Protein AF-A0A931MKB5-F1 (afdb_monomer_lite)

Radius of gyration: 20.93 Å; chains: 1; bounding box: 52×68×65 Å

Secondary structure (DSSP, 8-state):
--------HHHHHHHHHTS--HHHHHHTSBPS-HHHHHHHT--TTSTTHHHHTTTEEEEEETTEEEEEEEESPPPSSSS--TTSTT--EEEEEETTTTEEEETTB-S-EEEE---SSS-EEES-HHHHHHHHHHHHHHHHHHHHHHHHTT-SSPPPP-----SEEEES-GGGS---GGGS-SS-EEESS-HHHHHHHHHHHTTPPPP-PPP-

Foldseek 3Di:
DDPDPPCDVVVVVVVVLVPPAQLNQQVPFAAPDVVQCVLLVHDPPDPCLNQLRQQWGWHQDPVGIWIKGFPPRFDDPPDGPPRSVNGPWIWTADSPVQAIAIVVGRAWEKDDDADLVQQEEEAGPSVQSSVQSVQSSVLVVQQVVCVVVPVVDRDDDDRRGNHIYGHDDLQRYQDDLVRHHPDHHYHPDDVVSNVVSSCVNVVPDDDDDDDD

Sequence (212 aa):
MDEAFDINAWSAAWHFLDKDTPGKVWWNSASNHPAIYRALKIDKGQHGALYACSPFRLHRDETGVRIIAAYPAPHDLDEPDHTWLGIETVIAWNPIDDTAVVLGDDAPQIVGNLSEETNVIFASPRAFFQHWARRRAQFLAERALAKAQRWNRAPAERDQTPGALMIGRPDQIRWQPALMPTDLRCRGVNPQEINRELLKAARVPRARGDAA

pLDDT: mean 83.78, std 15.06, range [37.31, 97.75]

Organism: NCBI:txid2792964

Structure (mmCIF, N/CA/C/O backbone):
data_AF-A0A931MKB5-F1
#
_entry.id   AF-A0A931MKB5-F1
#
loop_
_atom_site.group_PDB
_atom_site.id
_atom_site.type_symbol
_atom_site.label_atom_id
_atom_site.label_alt_id
_atom_site.label_comp_id
_atom_site.label_asym_id
_atom_site.label_entity_id
_atom_site.label_seq_id
_atom_site.pdbx_PDB_ins_code
_atom_site.Cartn_x
_atom_site.Cartn_y
_atom_site.Cartn_z
_atom_site.occupancy
_atom_site.B_iso_or_equiv
_atom_site.auth_seq_id
_atom_site.auth_comp_id
_atom_site.auth_asym_id
_atom_site.auth_atom_id
_atom_site.pdbx_PDB_model_num
ATOM 1 N N . MET A 1 1 ? 5.199 -55.705 10.020 1.00 37.31 1 MET A N 1
ATOM 2 C CA . MET A 1 1 ? 6.034 -54.595 10.515 1.00 37.31 1 MET A CA 1
ATOM 3 C C . MET A 1 1 ? 5.805 -53.500 9.496 1.00 37.31 1 MET A C 1
ATOM 5 O O . MET A 1 1 ? 6.378 -53.561 8.419 1.00 37.31 1 MET A O 1
ATOM 9 N N . ASP A 1 2 ? 4.782 -52.687 9.756 1.00 40.34 2 ASP A N 1
ATOM 10 C CA . ASP A 1 2 ? 4.233 -51.712 8.813 1.00 40.34 2 ASP A CA 1
ATOM 11 C C . ASP A 1 2 ? 5.120 -50.468 8.796 1.00 40.34 2 ASP A C 1
ATOM 13 O O . ASP A 1 2 ? 5.039 -49.629 9.692 1.00 40.34 2 ASP A O 1
ATOM 17 N N . GLU A 1 3 ? 5.966 -50.340 7.778 1.00 43.09 3 GLU A N 1
ATOM 18 C CA . GLU A 1 3 ? 6.480 -49.033 7.377 1.00 43.09 3 GLU A CA 1
ATOM 19 C C . GLU A 1 3 ? 5.380 -48.354 6.565 1.00 43.09 3 GLU A C 1
ATOM 21 O O . GLU A 1 3 ? 5.248 -48.537 5.353 1.00 43.09 3 GLU A O 1
ATOM 26 N N . ALA A 1 4 ? 4.531 -47.606 7.270 1.00 46.84 4 ALA A N 1
ATOM 27 C CA . ALA A 1 4 ? 3.686 -46.609 6.644 1.00 46.84 4 ALA A CA 1
ATOM 28 C C . ALA A 1 4 ? 4.595 -45.717 5.793 1.00 46.84 4 ALA A C 1
ATOM 30 O O . ALA A 1 4 ? 5.497 -45.073 6.327 1.00 46.84 4 ALA A O 1
ATOM 31 N N . PHE A 1 5 ? 4.378 -45.731 4.475 1.00 42.44 5 PHE A N 1
ATOM 32 C CA . PHE A 1 5 ? 4.978 -44.774 3.557 1.00 42.44 5 PHE A CA 1
ATOM 33 C C . PHE A 1 5 ? 4.762 -43.385 4.147 1.00 42.44 5 PHE A C 1
ATOM 35 O O . PHE A 1 5 ? 3.631 -42.900 4.203 1.00 42.44 5 PHE A O 1
ATOM 42 N N . ASP A 1 6 ? 5.850 -42.791 4.625 1.00 51.09 6 ASP A N 1
ATOM 43 C CA . ASP A 1 6 ? 5.934 -41.394 4.999 1.00 51.09 6 ASP A CA 1
ATOM 44 C C . ASP A 1 6 ? 5.483 -40.621 3.759 1.00 51.09 6 ASP A C 1
ATOM 46 O O . ASP A 1 6 ? 6.213 -40.543 2.764 1.00 51.09 6 ASP A O 1
ATOM 50 N N . ILE A 1 7 ? 4.211 -40.196 3.748 1.00 48.66 7 ILE A N 1
ATOM 51 C CA . ILE A 1 7 ? 3.652 -39.318 2.724 1.00 48.66 7 ILE A CA 1
ATOM 52 C C . ILE A 1 7 ? 4.491 -38.062 2.843 1.00 48.66 7 ILE A C 1
ATOM 54 O O . ILE A 1 7 ? 4.283 -37.211 3.703 1.00 48.66 7 ILE A O 1
ATOM 58 N N . ASN A 1 8 ? 5.518 -38.085 2.004 1.00 52.47 8 ASN A N 1
ATOM 59 C CA . ASN A 1 8 ? 6.747 -37.345 2.086 1.00 52.47 8 ASN A CA 1
ATOM 60 C C . ASN A 1 8 ? 6.457 -35.921 2.549 1.00 52.47 8 ASN A C 1
ATOM 62 O O . ASN A 1 8 ? 5.682 -35.219 1.898 1.00 52.47 8 ASN A O 1
ATOM 66 N N . ALA A 1 9 ? 7.079 -35.485 3.642 1.00 55.50 9 ALA A N 1
ATOM 67 C CA . ALA A 1 9 ? 6.985 -34.109 4.122 1.00 55.50 9 ALA A CA 1
ATOM 68 C C . ALA A 1 9 ? 7.195 -33.079 2.991 1.00 55.50 9 ALA A C 1
ATOM 70 O O . ALA A 1 9 ? 6.616 -31.998 3.028 1.00 55.50 9 ALA A O 1
ATOM 71 N N . TRP A 1 10 ? 7.937 -33.441 1.936 1.00 40.97 10 TRP A N 1
ATOM 72 C CA . TRP A 1 10 ? 8.061 -32.663 0.707 1.00 40.97 10 TRP A CA 1
ATOM 73 C C . TRP A 1 10 ? 6.784 -32.624 -0.123 1.00 40.97 10 TRP A C 1
ATOM 75 O O . TRP A 1 10 ? 6.430 -31.561 -0.600 1.00 40.97 10 TRP A O 1
ATOM 85 N N . SER A 1 11 ? 6.069 -33.733 -0.306 1.00 44.31 11 SER A N 1
ATOM 86 C CA . SER A 1 11 ? 4.774 -33.729 -0.992 1.00 44.31 11 SER A CA 1
ATOM 87 C C . SER A 1 11 ? 3.733 -32.940 -0.199 1.00 44.31 11 SER A C 1
ATOM 89 O O . SER A 1 11 ? 2.964 -32.211 -0.806 1.00 44.31 11 SER A O 1
ATOM 91 N N . ALA A 1 12 ? 3.733 -33.014 1.136 1.00 53.88 12 ALA A N 1
ATOM 92 C CA . ALA A 1 12 ? 2.888 -32.165 1.979 1.00 53.88 12 ALA A CA 1
ATOM 93 C C . ALA A 1 12 ? 3.300 -30.682 1.910 1.00 53.88 12 ALA A C 1
ATOM 95 O O . ALA A 1 12 ? 2.431 -29.816 1.846 1.00 53.88 12 ALA A O 1
ATOM 96 N N . ALA A 1 13 ? 4.603 -30.382 1.850 1.00 54.06 13 ALA A N 1
ATOM 97 C CA . ALA A 1 13 ? 5.119 -29.033 1.622 1.00 54.06 13 ALA A CA 1
ATOM 98 C C . ALA A 1 13 ? 4.738 -28.508 0.230 1.00 54.06 13 ALA A C 1
ATOM 100 O O . ALA A 1 13 ? 4.224 -27.404 0.126 1.00 54.06 13 ALA A O 1
ATOM 101 N N . TRP A 1 14 ? 4.885 -29.304 -0.830 1.00 48.47 14 TRP A N 1
ATOM 102 C CA . TRP A 1 14 ? 4.465 -28.952 -2.189 1.00 48.47 14 TRP A CA 1
ATOM 103 C C . TRP A 1 14 ? 2.949 -28.804 -2.302 1.00 48.47 14 TRP A C 1
ATOM 105 O O . TRP A 1 14 ? 2.490 -27.877 -2.949 1.00 48.47 14 TRP A O 1
ATOM 115 N N . HIS A 1 15 ? 2.165 -29.640 -1.622 1.00 49.50 15 HIS A N 1
ATOM 116 C CA . HIS A 1 15 ? 0.704 -29.539 -1.583 1.00 49.50 15 HIS A CA 1
ATOM 117 C C . HIS A 1 15 ? 0.218 -28.361 -0.712 1.00 49.50 15 HIS A C 1
ATOM 119 O O . HIS A 1 15 ? -0.866 -27.822 -0.937 1.00 49.50 15 HIS A O 1
ATOM 125 N N . PHE A 1 16 ? 1.018 -27.928 0.269 1.00 50.56 16 PHE A N 1
ATOM 126 C CA . PHE A 1 16 ? 0.827 -26.684 1.019 1.00 50.56 16 PHE A CA 1
ATOM 127 C C . PHE A 1 16 ? 1.182 -25.454 0.169 1.00 50.56 16 PHE A C 1
ATOM 129 O O . PHE A 1 16 ? 0.434 -24.483 0.184 1.00 50.56 16 PHE A O 1
ATOM 136 N N . LEU A 1 17 ? 2.264 -25.525 -0.615 1.00 49.00 17 LEU A N 1
ATOM 137 C CA . LEU A 1 17 ? 2.640 -24.536 -1.636 1.00 49.00 17 LEU A CA 1
ATOM 138 C C . LEU A 1 17 ? 1.644 -24.508 -2.815 1.00 49.00 17 LEU A C 1
ATOM 140 O O . LEU A 1 17 ? 1.556 -23.502 -3.516 1.00 49.00 17 LEU A O 1
ATOM 144 N N . ASP A 1 18 ? 0.897 -25.596 -3.032 1.00 47.19 18 ASP A N 1
ATOM 145 C CA . ASP A 1 18 ? -0.153 -25.701 -4.049 1.00 47.19 18 ASP A CA 1
ATOM 146 C C . ASP A 1 18 ? -1.486 -25.080 -3.608 1.00 47.19 18 ASP A C 1
ATOM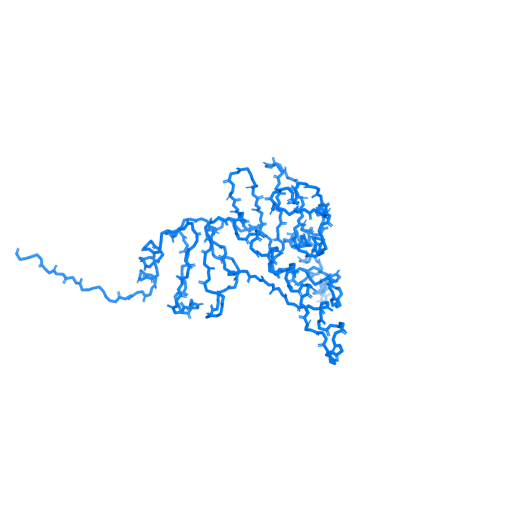 148 O O . ASP A 1 18 ? -2.306 -24.738 -4.463 1.00 47.19 18 ASP A O 1
ATOM 152 N N . LYS A 1 19 ? -1.693 -24.835 -2.301 1.00 54.56 19 LYS A N 1
ATOM 153 C CA . LYS A 1 19 ? -2.794 -23.963 -1.867 1.00 54.56 19 LYS A CA 1
ATOM 154 C C . LYS A 1 19 ? -2.636 -22.613 -2.559 1.00 54.56 19 LYS A C 1
ATOM 156 O O . LYS A 1 19 ? -1.518 -22.121 -2.699 1.00 54.56 19 LYS A O 1
ATOM 161 N N . ASP A 1 20 ? -3.743 -22.018 -2.990 1.00 65.62 20 ASP A N 1
ATOM 162 C CA . ASP A 1 20 ? -3.740 -20.684 -3.587 1.00 65.62 20 ASP A CA 1
ATOM 163 C C . ASP A 1 20 ? -3.245 -19.659 -2.564 1.00 65.62 20 ASP A C 1
ATOM 165 O O . ASP A 1 20 ? -4.004 -19.105 -1.771 1.00 65.62 20 ASP A O 1
ATOM 169 N N . THR A 1 21 ? -1.930 -19.446 -2.540 1.00 77.25 21 THR A N 1
ATOM 170 C CA . THR A 1 21 ? -1.317 -18.414 -1.719 1.00 77.25 21 THR A CA 1
ATOM 171 C C . THR A 1 21 ? -1.590 -17.056 -2.355 1.00 77.25 21 THR A C 1
ATOM 173 O O . THR A 1 21 ? -1.675 -16.949 -3.586 1.00 77.25 21 THR A O 1
ATOM 176 N N . PRO A 1 22 ? -1.672 -15.983 -1.552 1.00 82.81 22 PRO A N 1
ATOM 177 C CA . PRO A 1 22 ? -1.764 -14.630 -2.085 1.00 82.81 22 PRO A CA 1
ATOM 178 C C . PRO A 1 22 ? -0.676 -14.358 -3.143 1.00 82.81 22 PRO A C 1
ATOM 180 O O . PRO A 1 22 ? -0.975 -13.851 -4.225 1.00 82.81 22 PRO A O 1
ATOM 183 N N . GLY A 1 23 ? 0.563 -14.804 -2.895 1.00 84.94 23 GLY A N 1
ATOM 184 C CA . GLY A 1 23 ? 1.671 -14.719 -3.852 1.00 84.94 23 GLY A CA 1
ATOM 185 C C . GLY A 1 23 ? 1.391 -15.419 -5.189 1.00 84.94 23 GLY A C 1
ATOM 186 O O . GLY A 1 23 ? 1.600 -14.817 -6.244 1.00 84.94 23 GLY A O 1
ATOM 187 N N . LYS A 1 24 ? 0.856 -16.649 -5.179 1.00 84.06 24 LYS A N 1
ATOM 188 C CA . LYS A 1 24 ? 0.467 -17.386 -6.399 1.00 84.06 24 LYS A CA 1
ATOM 189 C C . LYS A 1 24 ? -0.619 -16.642 -7.186 1.00 84.06 24 LYS A C 1
ATOM 191 O O . LYS A 1 24 ? -0.494 -16.480 -8.401 1.00 84.06 24 LYS A O 1
ATOM 196 N N . VAL A 1 25 ? -1.642 -16.118 -6.503 1.00 87.62 25 VAL A N 1
ATOM 197 C CA . VAL A 1 25 ? -2.704 -15.295 -7.124 1.00 87.62 25 VAL A CA 1
ATOM 198 C C . VAL A 1 25 ? -2.118 -14.052 -7.794 1.00 87.62 25 VAL A C 1
ATOM 200 O O . VAL A 1 25 ? -2.505 -13.691 -8.911 1.00 87.62 25 VAL A O 1
ATOM 203 N N . TRP A 1 26 ? -1.152 -13.408 -7.142 1.00 91.44 26 TRP A N 1
ATOM 204 C CA . TRP A 1 26 ? -0.466 -12.250 -7.693 1.00 91.44 26 TRP A CA 1
ATOM 205 C C . TRP A 1 26 ? 0.339 -12.577 -8.951 1.00 91.44 26 TRP A C 1
ATOM 207 O O . TRP A 1 26 ? 0.177 -11.893 -9.963 1.00 91.44 26 TRP A O 1
ATOM 217 N N . TRP A 1 27 ? 1.134 -13.649 -8.936 1.00 86.88 27 TRP A N 1
ATOM 218 C CA . TRP A 1 27 ? 1.926 -14.061 -10.102 1.00 86.88 27 TRP A CA 1
ATOM 219 C C . TRP A 1 27 ? 1.068 -14.426 -11.313 1.00 86.88 27 TRP A C 1
ATOM 221 O O . TRP A 1 27 ? 1.454 -14.131 -12.443 1.00 86.88 27 TRP A O 1
ATOM 231 N N . ASN A 1 28 ? -0.115 -14.996 -11.079 1.00 87.56 28 ASN A N 1
ATOM 232 C CA . ASN A 1 28 ? -1.053 -15.379 -12.136 1.00 87.56 28 ASN A CA 1
ATOM 233 C C . ASN A 1 28 ? -1.913 -14.214 -12.658 1.00 87.56 28 ASN A C 1
ATOM 235 O O . ASN A 1 28 ? -2.666 -14.379 -13.618 1.00 87.56 28 ASN A O 1
ATOM 239 N N . SER A 1 29 ? -1.824 -13.032 -12.046 1.00 91.50 29 SER A N 1
ATOM 240 C CA . SER A 1 29 ? -2.606 -11.856 -12.436 1.00 91.50 29 SER A CA 1
ATOM 241 C C . SER A 1 29 ? -1.871 -10.985 -13.463 1.00 91.50 29 SER A C 1
ATOM 243 O O . SER A 1 29 ? -0.646 -10.998 -13.576 1.00 91.50 29 SER A O 1
ATOM 245 N N . ALA A 1 30 ? -2.611 -10.179 -14.230 1.00 92.88 30 ALA A N 1
ATOM 246 C CA . ALA A 1 30 ? -2.035 -9.453 -15.362 1.00 92.88 30 ALA A CA 1
ATOM 247 C C . ALA A 1 30 ? -1.107 -8.307 -14.914 1.00 92.88 30 ALA A C 1
ATOM 249 O O . ALA A 1 30 ? -1.531 -7.360 -14.245 1.00 92.88 30 ALA A O 1
ATOM 250 N N . SER A 1 31 ? 0.158 -8.356 -15.333 1.00 91.19 31 SER A N 1
ATOM 251 C CA . SER A 1 31 ? 1.152 -7.299 -15.112 1.00 91.19 31 SER A CA 1
ATOM 252 C C . SER A 1 31 ? 1.071 -6.188 -16.162 1.00 91.19 31 SER A C 1
ATOM 254 O O . SER A 1 31 ? 0.503 -6.360 -17.240 1.00 91.19 31 SER A O 1
ATOM 256 N N . ASN A 1 32 ? 1.618 -5.007 -15.844 1.00 89.88 32 ASN A N 1
ATOM 257 C CA . ASN A 1 32 ? 1.801 -3.884 -16.781 1.00 89.88 32 ASN A CA 1
ATOM 258 C C . ASN A 1 32 ? 0.537 -3.415 -17.542 1.00 89.88 32 ASN A C 1
ATOM 260 O O . ASN A 1 32 ? 0.631 -2.756 -18.591 1.00 89.88 32 ASN A O 1
ATOM 264 N N . HIS A 1 33 ? -0.648 -3.703 -16.998 1.00 94.75 33 HIS A N 1
ATOM 265 C CA . HIS A 1 33 ? -1.928 -3.352 -17.600 1.00 94.75 33 HIS A CA 1
ATOM 266 C C . HIS A 1 33 ? -2.210 -1.836 -17.489 1.00 94.75 33 HIS A C 1
ATOM 268 O O . HIS A 1 33 ? -2.056 -1.273 -16.402 1.00 94.75 33 HIS A O 1
ATOM 274 N N . PRO A 1 34 ? -2.695 -1.145 -18.547 1.00 94.81 34 PRO A N 1
ATOM 275 C CA . PRO A 1 34 ? -2.922 0.311 -18.540 1.00 94.81 34 PRO A CA 1
ATOM 276 C C . PRO A 1 34 ? -3.814 0.831 -17.402 1.00 94.81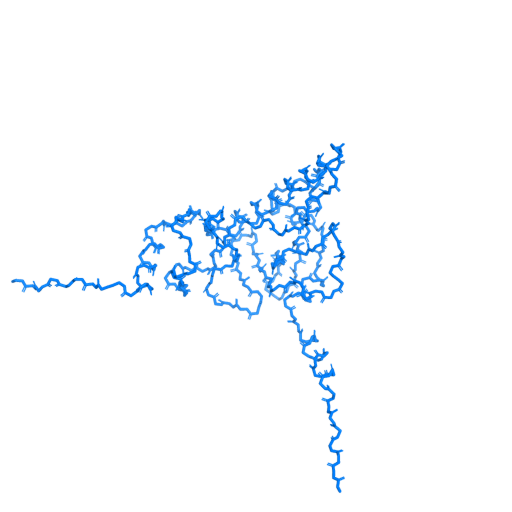 34 PRO A C 1
ATOM 278 O O . PRO A 1 34 ? -3.632 1.950 -16.924 1.00 94.81 34 PRO A O 1
ATOM 281 N N . ALA A 1 35 ? -4.771 0.015 -16.949 1.00 95.12 35 ALA A N 1
ATOM 282 C CA . ALA A 1 35 ? -5.653 0.361 -15.833 1.00 95.12 35 ALA A CA 1
ATOM 283 C C . ALA A 1 35 ? -4.895 0.591 -14.512 1.00 95.12 35 ALA A C 1
ATOM 285 O O . ALA A 1 35 ? -5.300 1.456 -13.741 1.00 95.12 35 ALA A O 1
ATOM 286 N N . ILE A 1 36 ? -3.783 -0.120 -14.285 1.00 96.75 36 ILE A N 1
ATOM 287 C CA . ILE A 1 36 ? -2.945 0.032 -13.086 1.00 96.75 36 ILE A CA 1
ATOM 288 C C . ILE A 1 36 ? -2.357 1.446 -13.051 1.00 96.75 36 ILE A C 1
ATOM 290 O O . ILE A 1 36 ? -2.590 2.202 -12.110 1.00 96.75 36 ILE A O 1
ATOM 294 N N . TYR A 1 37 ? -1.681 1.840 -14.132 1.00 96.19 37 TYR A N 1
ATOM 295 C CA . TYR A 1 37 ? -1.089 3.171 -14.293 1.00 96.19 37 TYR A CA 1
ATOM 296 C C . TYR A 1 37 ? -2.132 4.282 -14.147 1.00 96.19 37 TYR A C 1
ATOM 298 O O . TYR A 1 37 ? -1.917 5.254 -13.424 1.00 96.19 37 TYR A O 1
ATOM 306 N N . ARG A 1 38 ? -3.308 4.107 -14.768 1.00 95.62 38 ARG A N 1
ATOM 307 C CA . ARG A 1 38 ? -4.417 5.065 -14.664 1.00 95.62 38 ARG A CA 1
ATOM 308 C C . ARG A 1 38 ? -4.912 5.214 -13.224 1.00 95.62 38 ARG A C 1
ATOM 310 O O . ARG A 1 38 ? -5.090 6.339 -12.763 1.00 95.62 38 ARG A O 1
ATOM 317 N N . ALA A 1 39 ? -5.116 4.110 -12.509 1.00 95.81 39 ALA A N 1
ATOM 318 C CA . ALA A 1 39 ? -5.592 4.134 -11.127 1.00 95.81 39 ALA A CA 1
ATOM 319 C C . ALA A 1 39 ? -4.576 4.786 -10.172 1.00 95.81 39 ALA A C 1
ATOM 321 O O . ALA A 1 39 ? -4.953 5.581 -9.302 1.00 95.81 39 ALA A O 1
ATOM 322 N N . LEU A 1 40 ? -3.288 4.505 -10.383 1.00 95.81 40 LEU A N 1
ATOM 323 C CA . LEU A 1 40 ? -2.177 5.092 -9.634 1.00 95.81 40 LEU A CA 1
ATOM 324 C C . LEU A 1 40 ? -1.820 6.517 -10.088 1.00 95.81 40 LEU A C 1
ATOM 326 O O . LEU A 1 40 ? -1.010 7.170 -9.438 1.00 95.81 40 LEU A O 1
ATOM 330 N N . LYS A 1 41 ? -2.440 7.036 -11.157 1.00 95.50 41 LYS A N 1
ATOM 331 C CA . LYS A 1 41 ? -2.091 8.332 -11.767 1.00 95.50 41 LYS A CA 1
ATOM 332 C C . LYS A 1 41 ? -0.592 8.435 -12.093 1.00 95.50 41 LYS A C 1
ATOM 334 O O . LYS A 1 41 ? 0.033 9.464 -11.847 1.00 95.50 41 LYS A O 1
ATOM 339 N N . ILE A 1 42 ? -0.030 7.351 -12.621 1.00 93.88 42 ILE A N 1
ATOM 340 C CA . ILE A 1 42 ? 1.357 7.269 -13.086 1.00 93.88 42 ILE A CA 1
ATOM 341 C C . ILE A 1 42 ? 1.334 7.259 -14.606 1.00 93.88 42 ILE A C 1
ATOM 343 O O . ILE A 1 42 ? 0.574 6.508 -15.214 1.00 93.88 42 ILE A O 1
ATOM 347 N N . ASP A 1 43 ? 2.168 8.085 -15.224 1.00 92.31 43 ASP A N 1
ATOM 348 C CA . ASP A 1 43 ? 2.370 8.029 -16.665 1.00 92.31 43 ASP A CA 1
ATOM 349 C C . ASP A 1 43 ? 3.305 6.859 -17.002 1.00 92.31 43 ASP A C 1
ATOM 351 O O . ASP A 1 43 ? 4.444 6.796 -16.540 1.00 92.31 43 ASP A O 1
ATOM 355 N N . LYS A 1 44 ? 2.815 5.923 -17.821 1.00 89.56 44 LYS A N 1
ATOM 356 C CA . LYS A 1 44 ? 3.568 4.740 -18.255 1.00 89.56 44 LYS A CA 1
ATOM 357 C C . LYS A 1 44 ? 4.818 5.108 -19.067 1.00 89.56 44 LYS A C 1
ATOM 359 O O . LYS A 1 44 ? 5.753 4.313 -19.103 1.00 89.56 44 LYS A O 1
ATOM 364 N N . GLY A 1 45 ? 4.840 6.280 -19.707 1.00 88.62 45 GLY A N 1
ATOM 365 C CA . GLY A 1 45 ? 5.987 6.776 -20.469 1.00 88.62 45 GLY A CA 1
ATOM 366 C C . GLY A 1 45 ? 7.133 7.310 -19.603 1.00 88.62 45 GLY A C 1
ATOM 367 O O . GLY A 1 45 ? 8.240 7.487 -20.109 1.00 88.62 45 GLY A O 1
ATOM 368 N N . GLN A 1 46 ? 6.905 7.555 -18.308 1.00 88.50 46 GLN A N 1
ATOM 369 C CA . GLN A 1 46 ? 7.943 8.070 -17.417 1.00 88.50 46 GLN A CA 1
ATOM 370 C C . GLN A 1 46 ? 8.996 7.007 -17.096 1.00 88.50 46 GLN A C 1
ATOM 372 O O . GLN A 1 46 ? 8.693 5.831 -16.870 1.00 88.50 46 GLN A O 1
ATOM 377 N N . HIS A 1 47 ? 10.257 7.441 -17.023 1.00 83.88 47 HIS A N 1
ATOM 378 C CA . HIS A 1 47 ? 11.350 6.574 -16.603 1.00 83.88 47 HIS A CA 1
ATOM 379 C C . HIS A 1 47 ? 11.075 6.019 -15.198 1.00 83.88 47 HIS A C 1
ATOM 381 O O . HIS A 1 47 ? 10.737 6.760 -14.278 1.00 83.88 47 HIS A O 1
ATOM 387 N N . GLY A 1 48 ? 11.196 4.701 -15.047 1.00 85.94 48 GLY A N 1
ATOM 388 C CA . GLY A 1 48 ? 10.929 4.008 -13.789 1.00 85.94 48 GLY A CA 1
ATOM 389 C C . GLY A 1 48 ? 9.466 3.671 -13.507 1.00 85.94 48 GLY A C 1
ATOM 390 O O . GLY A 1 48 ? 9.203 3.004 -12.510 1.00 85.94 48 GLY A O 1
ATOM 391 N N . ALA A 1 49 ? 8.518 4.026 -14.384 1.00 91.19 49 ALA A N 1
ATOM 392 C CA . ALA A 1 49 ? 7.106 3.677 -14.200 1.00 91.19 49 ALA A CA 1
ATOM 393 C C . ALA A 1 49 ? 6.867 2.157 -14.122 1.00 91.19 49 ALA A C 1
ATOM 395 O O . ALA A 1 49 ? 6.032 1.710 -13.338 1.00 91.19 49 ALA A O 1
ATOM 396 N N . LEU A 1 50 ? 7.610 1.358 -14.901 1.00 90.88 50 LEU A N 1
ATOM 397 C CA . LEU A 1 50 ? 7.549 -0.111 -14.847 1.00 90.88 50 LEU A CA 1
ATOM 398 C C . LEU A 1 50 ? 7.960 -0.647 -13.471 1.00 90.88 50 LEU A C 1
ATOM 400 O O . LEU A 1 50 ? 7.221 -1.428 -12.888 1.00 90.88 50 LEU A O 1
ATOM 404 N N . TYR A 1 51 ? 9.083 -0.173 -12.931 1.00 91.69 51 TYR A N 1
ATOM 405 C CA . TYR A 1 51 ? 9.577 -0.561 -11.606 1.00 91.69 51 TYR A CA 1
ATOM 406 C C . TYR A 1 51 ? 8.671 -0.062 -10.470 1.00 91.69 51 TYR A C 1
ATOM 408 O O . TYR A 1 51 ? 8.384 -0.768 -9.508 1.00 91.69 51 TYR A O 1
ATOM 416 N N . ALA A 1 52 ? 8.165 1.164 -10.590 1.00 93.12 52 ALA A N 1
ATOM 417 C CA . ALA A 1 52 ? 7.231 1.736 -9.630 1.00 93.12 52 ALA A CA 1
ATOM 418 C C . ALA A 1 52 ? 5.919 0.944 -9.550 1.00 93.12 52 ALA A C 1
ATOM 420 O O . ALA A 1 52 ? 5.345 0.800 -8.472 1.00 93.12 52 ALA A O 1
ATOM 421 N N . CYS A 1 53 ? 5.454 0.437 -10.696 1.00 94.56 53 CYS A N 1
ATOM 422 C CA . CYS A 1 53 ? 4.216 -0.326 -10.809 1.00 94.56 53 CYS A CA 1
ATOM 423 C C . CYS A 1 53 ? 4.422 -1.847 -10.722 1.00 94.56 53 CYS A C 1
ATOM 425 O O . CYS A 1 53 ? 3.443 -2.589 -10.817 1.00 94.56 53 CYS A O 1
ATOM 427 N N . SER A 1 54 ? 5.655 -2.325 -10.545 1.00 92.25 54 SER A N 1
ATOM 428 C CA . SER A 1 54 ? 5.956 -3.755 -10.525 1.00 92.25 54 SER A CA 1
ATOM 429 C C . SER A 1 54 ? 5.235 -4.540 -9.429 1.00 92.25 54 SER A C 1
ATOM 431 O O . SER A 1 54 ? 4.865 -5.668 -9.746 1.00 92.25 54 SER A O 1
ATOM 433 N N . PRO A 1 55 ? 4.902 -3.992 -8.236 1.00 93.88 55 PRO A N 1
ATOM 434 C CA . PRO A 1 55 ? 4.153 -4.734 -7.219 1.00 93.88 55 PRO A CA 1
ATOM 435 C C . PRO A 1 55 ? 2.673 -4.904 -7.559 1.00 93.88 55 PRO A C 1
ATOM 437 O O . PRO A 1 55 ? 1.967 -5.613 -6.852 1.00 93.88 55 PRO A O 1
ATOM 440 N N . PHE A 1 56 ? 2.166 -4.246 -8.605 1.00 96.44 56 PHE A N 1
ATOM 441 C CA . PHE A 1 56 ? 0.738 -4.182 -8.895 1.00 96.44 56 PHE A CA 1
ATOM 442 C C . PHE A 1 56 ? 0.355 -5.092 -10.057 1.00 96.44 56 PHE A C 1
ATOM 444 O O . PHE A 1 56 ? 1.058 -5.184 -11.071 1.00 96.44 56 PHE A O 1
ATOM 451 N N . ARG A 1 57 ? -0.804 -5.738 -9.940 1.00 96.44 57 ARG A N 1
ATOM 452 C CA . ARG A 1 57 ? -1.398 -6.575 -10.987 1.00 96.44 57 ARG A CA 1
ATOM 453 C C . ARG A 1 57 ? -2.882 -6.274 -11.124 1.00 96.44 57 ARG A C 1
ATOM 455 O O . ARG A 1 57 ? -3.536 -5.874 -10.163 1.00 96.44 57 ARG A O 1
ATOM 462 N N . LEU A 1 58 ? -3.416 -6.456 -12.327 1.00 96.94 58 LEU A N 1
ATOM 463 C CA . LEU A 1 58 ? -4.852 -6.436 -12.558 1.00 96.94 58 LEU A CA 1
ATOM 464 C C . LEU A 1 58 ? -5.391 -7.841 -12.302 1.00 96.94 58 LEU A C 1
ATOM 466 O O . LEU A 1 58 ? -5.029 -8.781 -13.012 1.00 96.94 58 LEU A O 1
ATOM 470 N N . HIS A 1 59 ? -6.263 -7.955 -11.313 1.00 95.00 59 HIS A N 1
ATOM 471 C CA . HIS A 1 59 ? -6.925 -9.193 -10.947 1.00 95.00 59 HIS A CA 1
ATOM 472 C C . HIS A 1 59 ? -8.396 -9.141 -11.357 1.00 95.00 59 HIS A C 1
ATOM 474 O O . HIS A 1 59 ? -9.032 -8.084 -11.299 1.00 95.00 59 HIS A O 1
ATOM 480 N N . ARG A 1 60 ? -8.923 -10.278 -11.805 1.00 91.69 60 ARG A N 1
ATOM 481 C CA . ARG A 1 60 ? -10.333 -10.442 -12.153 1.00 91.69 60 ARG A CA 1
ATOM 482 C C . ARG A 1 60 ? -10.858 -11.651 -11.401 1.00 91.69 60 ARG A C 1
ATOM 484 O O . ARG A 1 60 ? -10.301 -12.732 -11.559 1.00 91.69 60 ARG A O 1
ATOM 491 N N . ASP A 1 61 ? -11.920 -11.447 -10.641 1.00 82.88 61 ASP A N 1
ATOM 492 C CA . ASP A 1 61 ? -12.631 -12.489 -9.910 1.00 82.88 61 ASP A CA 1
ATOM 493 C C . ASP A 1 61 ? -14.149 -12.339 -10.110 1.00 82.88 61 ASP A C 1
ATOM 495 O O . ASP A 1 61 ? -14.617 -11.497 -10.884 1.00 82.88 61 ASP A O 1
ATOM 499 N N . GLU A 1 62 ? -14.927 -13.172 -9.420 1.00 81.69 62 GLU A N 1
ATOM 500 C CA . GLU A 1 62 ? -16.394 -13.152 -9.452 1.00 81.69 62 GLU A CA 1
ATOM 501 C C . GLU A 1 62 ? -16.989 -11.826 -8.944 1.00 81.69 62 GLU A C 1
ATOM 503 O O . GLU A 1 62 ? -18.089 -11.442 -9.340 1.00 81.69 62 GLU A O 1
ATOM 508 N N . THR A 1 63 ? -16.257 -11.099 -8.094 1.00 78.88 63 THR A N 1
ATOM 509 C CA . THR A 1 63 ? -16.664 -9.804 -7.528 1.00 78.88 63 THR A CA 1
ATOM 510 C C . THR A 1 63 ? -16.317 -8.623 -8.435 1.00 78.88 63 THR A C 1
ATOM 512 O O . THR A 1 63 ? -16.820 -7.517 -8.228 1.00 78.88 63 THR A O 1
ATOM 515 N N . GLY A 1 64 ? -15.489 -8.842 -9.461 1.00 86.25 64 GLY A N 1
ATOM 516 C CA . GLY A 1 64 ? -15.183 -7.873 -10.502 1.00 86.25 64 GLY A CA 1
ATOM 517 C C . GLY A 1 64 ? -13.688 -7.696 -10.753 1.00 86.25 64 GLY A C 1
ATOM 518 O O . GLY A 1 64 ? -12.890 -8.628 -10.689 1.00 86.25 64 GLY A O 1
ATOM 519 N N . VAL A 1 65 ? -13.303 -6.472 -11.126 1.00 92.06 65 VAL A N 1
ATOM 520 C CA . VAL A 1 65 ? -11.917 -6.132 -11.473 1.00 92.06 65 VAL A CA 1
ATOM 521 C C . VAL A 1 65 ? -11.283 -5.345 -10.335 1.00 92.06 65 VAL A C 1
ATOM 523 O O . VAL A 1 65 ? -11.746 -4.255 -10.002 1.00 92.06 65 VAL A O 1
ATOM 526 N N . ARG A 1 66 ? -10.180 -5.862 -9.791 1.00 95.38 66 ARG A N 1
ATOM 527 C CA . ARG A 1 66 ? -9.400 -5.222 -8.725 1.00 95.38 66 ARG A CA 1
ATOM 528 C C . ARG A 1 66 ? -7.956 -5.007 -9.156 1.00 95.38 66 ARG A C 1
ATOM 530 O O . ARG A 1 66 ? -7.449 -5.654 -10.074 1.00 95.38 66 ARG A O 1
ATOM 537 N N . ILE A 1 67 ? -7.280 -4.086 -8.483 1.00 97.75 67 ILE A N 1
ATOM 538 C CA . ILE A 1 67 ? -5.821 -3.993 -8.532 1.00 97.75 67 ILE A CA 1
ATOM 539 C C . ILE A 1 67 ? -5.303 -4.669 -7.276 1.00 97.75 67 ILE A C 1
ATOM 541 O O . ILE A 1 67 ? -5.675 -4.280 -6.176 1.00 97.75 67 ILE A O 1
ATOM 545 N N . ILE A 1 68 ? -4.450 -5.669 -7.437 1.00 96.75 68 ILE A N 1
ATOM 546 C CA . ILE A 1 68 ? -3.811 -6.347 -6.314 1.00 96.75 68 ILE A CA 1
ATOM 547 C C . ILE A 1 68 ? -2.359 -5.885 -6.198 1.00 96.75 68 ILE A C 1
ATOM 549 O O . ILE A 1 68 ? -1.695 -5.672 -7.216 1.00 96.75 68 ILE A O 1
ATOM 553 N N . ALA A 1 69 ? -1.880 -5.704 -4.973 1.00 96.25 69 ALA A N 1
ATOM 554 C CA . ALA A 1 69 ? -0.529 -5.255 -4.664 1.00 96.25 69 ALA A CA 1
ATOM 555 C C . ALA A 1 69 ? 0.174 -6.283 -3.771 1.00 96.25 69 ALA A C 1
ATOM 557 O O . ALA A 1 69 ? -0.327 -6.580 -2.688 1.00 96.25 69 ALA A O 1
ATOM 558 N N . ALA A 1 70 ? 1.308 -6.820 -4.220 1.00 93.44 70 ALA A N 1
ATOM 559 C CA . ALA A 1 70 ? 2.138 -7.722 -3.422 1.00 93.44 70 ALA A CA 1
ATOM 560 C C . ALA A 1 70 ? 2.940 -6.941 -2.383 1.00 93.44 70 ALA A C 1
ATOM 562 O O . ALA A 1 70 ? 3.584 -5.954 -2.739 1.00 93.44 70 ALA A O 1
ATOM 563 N N . TYR A 1 71 ? 2.889 -7.392 -1.129 1.00 90.69 71 TYR A N 1
ATOM 564 C CA . TYR A 1 71 ? 3.631 -6.834 -0.007 1.00 90.69 71 TYR A CA 1
ATOM 565 C C . TYR A 1 71 ? 4.415 -7.934 0.741 1.00 90.69 71 TYR A C 1
ATOM 567 O O . TYR A 1 71 ? 3.803 -8.925 1.139 1.00 90.69 71 TYR A O 1
ATOM 575 N N . PRO A 1 72 ? 5.728 -7.767 0.977 1.00 88.44 72 PRO A N 1
ATOM 576 C CA . PRO A 1 72 ? 6.601 -6.774 0.358 1.00 88.44 72 PRO A CA 1
ATOM 577 C C . PRO A 1 72 ? 6.569 -6.831 -1.173 1.00 88.44 72 PRO A C 1
ATOM 579 O O . PRO A 1 72 ? 6.129 -7.810 -1.781 1.00 88.44 72 PRO A O 1
ATOM 582 N N . ALA A 1 73 ? 7.000 -5.743 -1.801 1.00 89.50 73 ALA A N 1
ATOM 583 C CA . ALA A 1 73 ? 7.166 -5.721 -3.244 1.00 89.50 73 ALA A CA 1
ATOM 584 C C . ALA A 1 73 ? 8.171 -6.796 -3.710 1.00 89.50 73 ALA A C 1
ATOM 586 O O . ALA A 1 73 ? 9.200 -6.973 -3.057 1.00 89.50 73 ALA A O 1
ATOM 587 N N . PRO A 1 74 ? 7.926 -7.451 -4.860 1.00 83.88 74 PRO A N 1
ATOM 588 C CA . PRO A 1 74 ? 8.879 -8.388 -5.454 1.00 83.88 74 PRO A CA 1
ATOM 589 C C . PRO A 1 74 ? 10.205 -7.685 -5.780 1.00 83.88 74 PRO A C 1
ATOM 591 O O . PRO A 1 74 ? 10.207 -6.504 -6.149 1.00 83.88 74 PRO A O 1
ATOM 594 N N . HIS A 1 75 ? 11.316 -8.418 -5.687 1.00 81.44 75 HIS A N 1
ATOM 595 C CA . HIS A 1 75 ? 12.613 -7.934 -6.152 1.00 81.44 75 HIS A CA 1
ATOM 596 C C . HIS A 1 75 ? 12.698 -7.983 -7.687 1.00 81.44 75 HIS A C 1
ATOM 598 O O . HIS A 1 75 ? 12.510 -9.040 -8.292 1.00 81.44 75 HIS A O 1
ATOM 604 N N . ASP A 1 76 ? 12.992 -6.843 -8.318 1.00 80.00 76 ASP A N 1
ATOM 605 C CA . ASP A 1 76 ? 13.095 -6.708 -9.780 1.00 80.00 76 ASP A CA 1
ATOM 606 C C . ASP A 1 76 ? 14.517 -6.382 -10.277 1.00 80.00 76 ASP A C 1
ATOM 608 O O . ASP A 1 76 ? 14.807 -6.494 -11.471 1.00 80.00 76 ASP A O 1
ATOM 612 N N . LEU A 1 77 ? 15.385 -5.873 -9.400 1.00 78.94 77 LEU A N 1
ATOM 613 C CA . LEU A 1 77 ? 16.705 -5.323 -9.730 1.00 78.94 77 LEU A CA 1
ATOM 614 C C . LEU A 1 77 ? 17.864 -6.156 -9.184 1.00 78.94 77 LEU A C 1
ATOM 616 O O . LEU A 1 77 ? 18.988 -5.985 -9.673 1.00 78.94 77 LEU A O 1
ATOM 620 N N . ASP A 1 78 ? 17.604 -6.961 -8.156 1.00 73.69 78 ASP A N 1
ATOM 621 C CA . ASP A 1 78 ? 18.533 -7.935 -7.582 1.00 73.69 78 ASP A CA 1
ATOM 622 C C . ASP A 1 78 ? 18.129 -9.367 -8.029 1.00 73.69 78 ASP A C 1
ATOM 624 O O . ASP A 1 78 ? 17.473 -9.519 -9.061 1.00 73.69 78 ASP A O 1
ATOM 628 N N . GLU A 1 79 ? 18.591 -10.430 -7.358 1.00 66.75 79 GLU A N 1
ATOM 629 C CA . GLU A 1 79 ? 18.317 -11.813 -7.791 1.00 66.75 79 GLU A CA 1
ATOM 630 C C . GLU A 1 79 ? 16.795 -12.086 -7.817 1.00 66.75 79 GLU A C 1
ATOM 632 O O . GLU A 1 79 ? 16.131 -11.824 -6.812 1.00 66.75 79 GLU A O 1
ATOM 637 N N . PRO A 1 80 ? 16.214 -12.551 -8.944 1.00 59.69 80 PRO A N 1
ATOM 638 C CA . PRO A 1 80 ? 14.764 -12.634 -9.075 1.00 59.69 80 PRO A CA 1
ATOM 639 C C . PRO A 1 80 ? 14.162 -13.663 -8.116 1.00 59.69 80 PRO A C 1
ATOM 641 O O . PRO A 1 80 ? 14.575 -14.824 -8.091 1.00 59.69 80 PRO A O 1
ATOM 644 N N . ASP A 1 81 ? 13.108 -13.268 -7.403 1.00 56.81 81 ASP A N 1
ATOM 645 C CA . ASP A 1 81 ? 12.297 -14.191 -6.609 1.00 56.81 81 ASP A CA 1
ATOM 646 C C . ASP A 1 81 ? 11.507 -15.125 -7.539 1.00 56.81 81 ASP A C 1
ATOM 648 O O . ASP A 1 81 ? 10.389 -14.833 -7.967 1.00 56.81 81 ASP A O 1
ATOM 652 N N . HIS A 1 82 ? 12.084 -16.278 -7.874 1.00 57.06 82 HIS A N 1
ATOM 653 C CA . HIS A 1 82 ? 11.455 -17.253 -8.772 1.00 57.06 82 HIS A CA 1
ATOM 654 C C . HIS A 1 82 ? 10.305 -18.048 -8.136 1.00 57.06 82 HIS A C 1
ATOM 656 O O . HIS A 1 82 ? 9.612 -18.788 -8.833 1.00 57.06 82 HIS A O 1
ATOM 662 N N . THR A 1 83 ? 10.100 -17.935 -6.825 1.00 58.97 83 THR A N 1
ATOM 663 C CA . THR A 1 83 ? 9.258 -18.872 -6.069 1.00 58.97 83 THR A CA 1
ATOM 664 C C . THR A 1 83 ? 8.145 -18.209 -5.282 1.00 58.97 83 THR A C 1
ATOM 666 O O . THR A 1 83 ? 7.569 -18.886 -4.445 1.00 58.97 83 THR A O 1
ATOM 669 N N . TRP A 1 84 ? 7.833 -16.925 -5.517 1.00 65.19 84 TRP A N 1
ATOM 670 C CA . TRP A 1 84 ? 6.779 -16.148 -4.827 1.00 65.19 84 TRP A CA 1
ATOM 671 C C . TRP A 1 84 ? 6.863 -16.076 -3.290 1.00 65.19 84 TRP A C 1
ATOM 673 O O . TRP A 1 84 ? 6.145 -15.276 -2.698 1.00 65.19 84 TRP A O 1
ATOM 683 N N . LEU A 1 85 ? 7.766 -16.836 -2.661 1.00 61.56 85 LEU A N 1
ATOM 684 C CA . LEU A 1 85 ? 7.971 -16.962 -1.217 1.00 61.56 85 LEU A CA 1
ATOM 685 C C . LEU A 1 85 ? 8.359 -15.642 -0.535 1.00 61.56 85 LEU A C 1
ATOM 687 O O . LEU A 1 85 ? 8.175 -15.519 0.669 1.00 61.56 85 LEU A O 1
ATOM 691 N N . GLY A 1 86 ? 8.871 -14.663 -1.288 1.00 72.81 86 GLY A N 1
ATOM 692 C CA . GLY A 1 86 ? 9.160 -13.318 -0.779 1.00 72.81 86 GLY A CA 1
ATOM 693 C C . GLY A 1 86 ? 7.920 -12.438 -0.573 1.00 72.81 86 GLY A C 1
ATOM 694 O O . GLY A 1 86 ? 8.017 -11.397 0.069 1.00 72.81 86 GLY A O 1
ATOM 695 N N . ILE A 1 87 ? 6.754 -12.836 -1.099 1.00 84.19 87 ILE A N 1
ATOM 696 C CA . ILE A 1 87 ? 5.494 -12.107 -0.917 1.00 84.19 87 ILE A CA 1
ATOM 697 C C . ILE A 1 87 ? 4.816 -12.623 0.352 1.00 84.19 87 ILE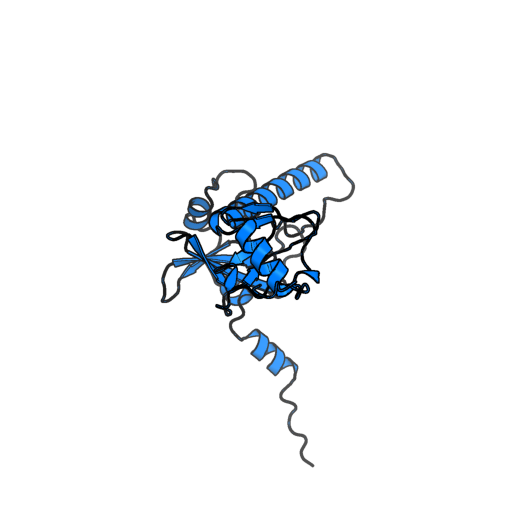 A C 1
ATOM 699 O O . ILE A 1 87 ? 4.301 -13.741 0.378 1.00 84.19 87 ILE A O 1
ATOM 703 N N . GLU A 1 88 ? 4.768 -11.791 1.388 1.00 84.94 88 GLU A N 1
ATOM 704 C CA . GLU A 1 88 ? 4.105 -12.129 2.652 1.00 84.94 88 GLU A CA 1
ATOM 705 C C . GLU A 1 88 ? 2.579 -12.057 2.528 1.00 84.94 88 GLU A C 1
ATOM 707 O O . GLU A 1 88 ? 1.857 -12.889 3.074 1.00 84.94 88 GLU A O 1
ATOM 712 N N . THR A 1 89 ? 2.070 -11.060 1.803 1.00 90.56 89 THR A N 1
ATOM 713 C CA . THR A 1 89 ? 0.637 -10.816 1.648 1.00 90.56 89 THR A CA 1
ATOM 714 C C . THR A 1 89 ? 0.308 -10.075 0.353 1.00 90.56 89 THR A C 1
ATOM 716 O O . THR A 1 89 ? 1.176 -9.510 -0.314 1.00 90.56 89 THR A O 1
ATOM 719 N N . VAL A 1 90 ? -0.970 -10.069 -0.028 1.00 93.75 90 VAL A N 1
ATOM 720 C CA . VAL A 1 90 ? -1.458 -9.339 -1.200 1.00 93.75 90 VAL A CA 1
ATOM 721 C C . VAL A 1 90 ? -2.689 -8.532 -0.837 1.00 93.75 90 VAL A C 1
ATOM 723 O O . VAL A 1 90 ? -3.694 -9.071 -0.383 1.00 93.75 90 VAL A O 1
ATOM 726 N N . ILE A 1 91 ? -2.620 -7.228 -1.083 1.00 96.12 91 ILE A N 1
ATOM 727 C CA . ILE A 1 91 ? -3.709 -6.296 -0.808 1.00 96.12 91 ILE A CA 1
ATOM 728 C C . ILE A 1 91 ? -4.533 -6.136 -2.084 1.00 96.12 91 ILE A C 1
ATOM 730 O O . ILE A 1 91 ? -4.014 -5.675 -3.100 1.00 96.12 91 ILE A O 1
ATOM 734 N N . ALA A 1 92 ? -5.815 -6.485 -2.040 1.00 95.88 92 ALA A N 1
ATOM 735 C CA . ALA A 1 92 ? -6.753 -6.268 -3.131 1.00 95.88 92 ALA A CA 1
ATOM 736 C C . ALA A 1 92 ? -7.480 -4.937 -2.960 1.00 95.88 92 ALA A C 1
ATOM 738 O O . ALA A 1 92 ? -8.201 -4.732 -1.990 1.00 95.88 92 ALA A O 1
ATOM 739 N N . TRP A 1 93 ? -7.318 -4.051 -3.935 1.00 97.00 93 TRP A N 1
ATOM 740 C CA . TRP A 1 93 ? -7.848 -2.695 -3.943 1.00 97.00 93 TRP A CA 1
ATOM 741 C C . TRP A 1 93 ? -8.859 -2.494 -5.062 1.00 97.00 93 TRP A C 1
ATOM 743 O O . TRP A 1 93 ? -8.595 -2.798 -6.231 1.00 97.00 93 TRP A O 1
ATOM 753 N N . ASN A 1 94 ? -10.005 -1.922 -4.706 1.00 95.56 94 ASN A N 1
ATOM 754 C CA . ASN A 1 94 ? -10.976 -1.430 -5.661 1.00 95.56 94 ASN A CA 1
ATOM 755 C C . ASN A 1 94 ? -10.732 0.068 -5.936 1.00 95.56 94 ASN A C 1
ATOM 757 O O . ASN A 1 94 ? -11.018 0.920 -5.094 1.00 95.56 94 ASN A O 1
ATOM 761 N N . PRO A 1 95 ? -10.243 0.444 -7.132 1.00 94.50 95 PRO A N 1
ATOM 762 C CA . PRO A 1 95 ? -9.976 1.838 -7.461 1.00 94.50 95 PRO A CA 1
ATOM 763 C C . PRO A 1 95 ? -11.244 2.671 -7.710 1.00 94.50 95 PRO A C 1
ATOM 765 O O . PRO A 1 95 ? -11.102 3.862 -7.986 1.00 94.50 95 PRO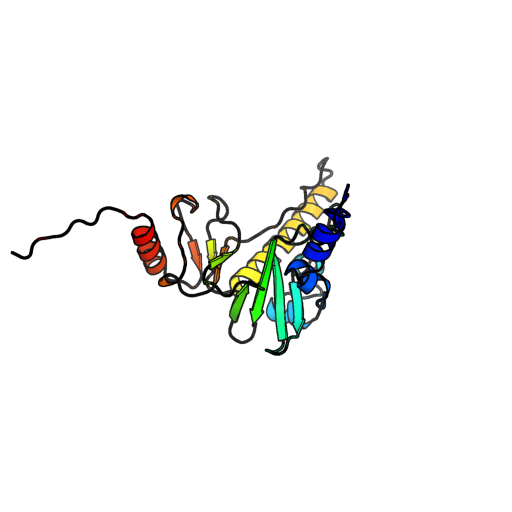 A O 1
ATOM 768 N N . ILE A 1 96 ? -12.449 2.091 -7.675 1.00 93.12 96 ILE A N 1
ATOM 769 C CA . ILE A 1 96 ? -13.711 2.825 -7.859 1.00 93.12 96 ILE A CA 1
ATOM 770 C C . ILE A 1 96 ? -14.152 3.472 -6.543 1.00 93.12 96 ILE A C 1
ATOM 772 O O . ILE A 1 96 ? -14.360 4.682 -6.506 1.00 93.12 96 ILE A O 1
ATOM 776 N N . ASP A 1 97 ? -14.251 2.685 -5.473 1.00 94.12 97 ASP A N 1
ATOM 777 C CA . ASP A 1 97 ? -14.720 3.128 -4.151 1.00 94.12 97 ASP A CA 1
ATOM 778 C C . ASP A 1 97 ? -13.584 3.330 -3.132 1.00 94.12 97 ASP A C 1
ATOM 780 O O . ASP A 1 97 ? -13.827 3.774 -2.014 1.00 94.12 97 ASP A O 1
ATOM 784 N N . ASP A 1 98 ? -12.342 3.061 -3.539 1.00 95.50 98 ASP A N 1
ATOM 785 C CA . ASP A 1 98 ? -11.141 3.151 -2.710 1.00 95.50 98 ASP A CA 1
ATOM 786 C C . ASP A 1 98 ? -11.147 2.217 -1.491 1.00 95.50 98 ASP A C 1
ATOM 788 O O . ASP A 1 98 ? -10.505 2.497 -0.483 1.00 95.50 98 ASP A O 1
ATOM 792 N N . THR A 1 99 ? -11.848 1.086 -1.578 1.00 95.12 99 THR A N 1
ATOM 793 C CA . THR A 1 99 ? -11.810 0.037 -0.552 1.00 95.12 99 THR A CA 1
ATOM 794 C C . THR A 1 99 ? -10.679 -0.956 -0.809 1.00 95.12 99 THR A C 1
ATOM 796 O O . THR A 1 99 ? -10.266 -1.181 -1.951 1.00 95.12 99 THR A O 1
ATOM 799 N N . ALA A 1 100 ? -10.154 -1.557 0.257 1.00 95.75 100 ALA A N 1
ATOM 800 C CA . ALA A 1 100 ? -9.144 -2.602 0.162 1.00 95.75 100 ALA A CA 1
ATOM 801 C C . ALA A 1 100 ? -9.394 -3.717 1.178 1.00 95.75 100 ALA A C 1
ATOM 803 O O . ALA A 1 100 ? -9.988 -3.473 2.225 1.00 95.75 100 ALA A O 1
ATOM 804 N N . VAL A 1 101 ? -8.920 -4.918 0.858 1.00 94.75 101 VAL A N 1
ATOM 805 C CA . VAL A 1 101 ? -8.894 -6.100 1.733 1.00 94.75 101 VAL A CA 1
ATOM 806 C C . VAL A 1 101 ? -7.568 -6.829 1.549 1.00 94.75 101 VAL A C 1
ATOM 808 O O . VAL A 1 101 ? -6.904 -6.652 0.523 1.00 94.75 101 VAL A O 1
ATOM 811 N N . VAL A 1 102 ? -7.176 -7.651 2.516 1.00 93.75 102 VAL A N 1
ATOM 812 C CA . VAL A 1 102 ? -6.059 -8.579 2.338 1.00 93.75 102 VAL A CA 1
ATOM 813 C C . VAL A 1 102 ? -6.604 -9.871 1.735 1.00 93.75 102 VAL A C 1
ATOM 815 O O . VAL A 1 102 ? -7.598 -10.417 2.201 1.00 93.75 102 VAL A O 1
ATOM 818 N N . LEU A 1 103 ? -5.991 -10.366 0.660 1.00 89.81 103 LEU A N 1
ATOM 819 C CA . LEU A 1 103 ? -6.424 -11.626 0.061 1.00 89.81 103 LEU A CA 1
ATOM 820 C C . LEU A 1 103 ? -6.235 -12.774 1.055 1.00 89.81 103 LEU A C 1
ATOM 822 O O . LEU A 1 103 ? -5.125 -13.022 1.520 1.00 89.81 103 LEU A O 1
ATOM 826 N N . GLY A 1 104 ? -7.328 -13.480 1.347 1.00 86.56 104 GLY A N 1
ATOM 827 C CA . GLY A 1 104 ? -7.359 -14.560 2.333 1.00 86.56 104 GLY A CA 1
ATOM 828 C C . GLY A 1 104 ? -7.572 -14.099 3.779 1.00 86.56 104 GLY A C 1
ATOM 829 O O . GLY A 1 104 ? -7.658 -14.957 4.655 1.00 86.56 104 GLY A O 1
ATOM 830 N N . ASP A 1 105 ? -7.689 -12.789 4.035 1.00 88.00 105 ASP A N 1
ATOM 831 C CA . ASP A 1 105 ? -7.984 -12.232 5.358 1.00 88.00 105 ASP A CA 1
ATOM 832 C C . ASP A 1 105 ? -8.805 -10.931 5.269 1.00 88.00 105 ASP A C 1
ATOM 834 O O . ASP A 1 105 ? -8.297 -9.844 4.987 1.00 88.00 105 ASP A O 1
ATOM 838 N N . ASP A 1 106 ? -10.098 -11.038 5.569 1.00 86.31 106 ASP A N 1
ATOM 839 C CA . ASP A 1 106 ? -11.022 -9.901 5.559 1.00 86.31 106 ASP A CA 1
ATOM 840 C C . ASP A 1 106 ? -11.043 -9.126 6.892 1.00 86.31 106 ASP A C 1
ATOM 842 O O . ASP A 1 106 ? -11.833 -8.189 7.062 1.00 86.31 106 ASP A O 1
ATOM 846 N N . ALA A 1 107 ? -10.207 -9.498 7.870 1.00 91.25 107 ALA A N 1
ATOM 847 C CA . ALA A 1 107 ? -10.174 -8.821 9.158 1.00 91.25 107 ALA A CA 1
ATOM 848 C C . ALA A 1 107 ? -9.634 -7.380 9.030 1.00 91.25 107 ALA A C 1
ATOM 850 O O . ALA A 1 107 ? -8.619 -7.148 8.363 1.00 91.25 107 ALA A O 1
ATOM 851 N N . PRO A 1 108 ? -10.251 -6.399 9.722 1.00 94.50 108 PRO A N 1
ATOM 852 C CA . PRO A 1 108 ? -9.707 -5.050 9.834 1.00 94.50 108 PRO A CA 1
ATOM 853 C C . PRO A 1 108 ? -8.312 -5.051 10.461 1.00 94.50 108 PRO A C 1
ATOM 855 O O . PRO A 1 108 ? -8.110 -5.560 11.568 1.00 94.50 108 PRO A O 1
ATOM 858 N N . GLN A 1 109 ? -7.346 -4.452 9.769 1.00 94.62 109 GLN A N 1
ATOM 859 C CA . GLN A 1 109 ? -5.935 -4.545 10.133 1.00 94.62 109 GLN A CA 1
ATOM 860 C C . GLN A 1 109 ? -5.104 -3.366 9.613 1.00 94.62 109 GLN A C 1
ATOM 862 O O . GLN A 1 109 ? -5.559 -2.548 8.813 1.00 94.62 109 GLN A O 1
ATOM 867 N N . ILE A 1 110 ? -3.866 -3.285 10.095 1.00 93.69 110 ILE A N 1
ATOM 868 C CA . ILE A 1 110 ? -2.837 -2.366 9.607 1.00 93.69 110 ILE A CA 1
ATOM 869 C C . ILE A 1 110 ? -1.845 -3.204 8.798 1.00 93.69 110 ILE A C 1
ATOM 871 O O . ILE A 1 110 ? -1.268 -4.140 9.345 1.00 93.69 110 ILE A O 1
ATOM 875 N N . VAL A 1 111 ? -1.647 -2.874 7.522 1.00 92.75 111 VAL A N 1
ATOM 876 C CA . VAL A 1 111 ? -0.713 -3.577 6.624 1.00 92.75 111 VAL A CA 1
ATOM 877 C C . VAL A 1 111 ? 0.399 -2.633 6.200 1.00 92.75 111 VAL A C 1
ATOM 879 O O . VAL A 1 111 ? 0.131 -1.502 5.804 1.00 92.75 111 VAL A O 1
ATOM 882 N N . GLY A 1 112 ? 1.643 -3.091 6.234 1.00 89.25 112 GLY A N 1
ATOM 883 C CA . GLY A 1 112 ? 2.811 -2.282 5.905 1.00 89.25 112 GLY A CA 1
ATOM 884 C C . GLY A 1 112 ? 3.782 -2.210 7.073 1.00 89.25 112 GLY A C 1
ATOM 885 O O . GLY A 1 112 ? 3.644 -2.927 8.061 1.00 89.25 112 GLY A O 1
ATOM 886 N N . ASN A 1 113 ? 4.750 -1.306 6.963 1.00 87.19 113 ASN A N 1
ATOM 887 C CA . ASN A 1 113 ? 5.778 -1.140 7.979 1.00 87.19 113 ASN A CA 1
ATOM 888 C C . ASN A 1 113 ? 5.575 0.180 8.725 1.00 87.19 113 ASN A C 1
ATOM 890 O O . ASN A 1 113 ? 5.504 1.241 8.097 1.00 87.19 113 ASN A O 1
ATOM 894 N N . LEU A 1 114 ? 5.514 0.106 10.055 1.00 89.75 114 LEU A N 1
ATOM 895 C CA . LEU A 1 114 ? 5.576 1.268 10.932 1.00 89.75 114 LEU A CA 1
ATOM 896 C C . LEU A 1 114 ? 6.879 1.220 11.723 1.00 89.75 114 LEU A C 1
ATOM 898 O O . LEU A 1 114 ? 7.117 0.303 12.500 1.00 89.75 114 LEU A O 1
ATOM 902 N N . SER A 1 115 ? 7.708 2.237 11.522 1.00 89.44 115 SER A N 1
ATOM 903 C CA . SER A 1 115 ? 8.921 2.486 12.302 1.00 89.44 115 SER A CA 1
ATOM 904 C C . SER A 1 115 ? 8.980 3.959 12.683 1.00 89.44 115 SER A C 1
ATOM 906 O O . SER A 1 115 ? 8.182 4.761 12.192 1.00 89.44 115 SER A O 1
ATOM 908 N N . GLU A 1 116 ? 9.946 4.341 13.516 1.00 88.06 116 GLU A N 1
ATOM 909 C CA . GLU A 1 116 ? 10.186 5.755 13.820 1.00 88.06 116 GLU A CA 1
ATOM 910 C C . GLU A 1 116 ? 10.523 6.564 12.550 1.00 88.06 116 GLU A C 1
ATOM 912 O O . GLU A 1 116 ? 10.118 7.718 12.427 1.00 88.06 116 GLU A O 1
ATOM 917 N N . GLU A 1 117 ? 11.182 5.964 11.546 1.00 86.25 117 GLU A N 1
ATOM 918 C CA . GLU A 1 117 ? 11.416 6.636 10.257 1.00 86.25 117 GLU A CA 1
ATOM 919 C C . GLU A 1 117 ? 10.213 6.572 9.303 1.00 86.25 117 GLU A C 1
ATOM 921 O O . GLU A 1 117 ? 10.077 7.408 8.402 1.00 86.25 117 GLU A O 1
ATOM 926 N N . THR A 1 118 ? 9.338 5.578 9.472 1.00 88.50 118 THR A N 1
ATOM 927 C CA . THR A 1 118 ? 8.192 5.327 8.590 1.00 88.50 118 THR A CA 1
ATOM 928 C C . THR A 1 118 ? 6.900 5.306 9.399 1.00 88.50 118 THR A C 1
ATOM 930 O O . THR A 1 118 ? 6.259 4.275 9.562 1.00 88.50 118 THR A O 1
ATOM 933 N N . ASN A 1 119 ? 6.505 6.470 9.907 1.00 92.56 119 ASN A N 1
ATOM 934 C CA . ASN A 1 119 ? 5.462 6.593 10.923 1.00 92.56 119 ASN A CA 1
ATOM 935 C C . ASN A 1 119 ? 4.107 7.107 10.402 1.00 92.56 119 ASN A C 1
ATOM 937 O O . ASN A 1 119 ? 3.349 7.759 11.123 1.00 92.56 119 ASN A O 1
ATOM 941 N N . VAL A 1 120 ? 3.804 6.866 9.124 1.00 95.56 120 VAL A N 1
ATOM 942 C CA . VAL A 1 120 ? 2.586 7.375 8.479 1.00 95.56 120 VAL A CA 1
ATOM 943 C C . VAL A 1 120 ? 1.535 6.273 8.360 1.00 95.56 120 VAL A C 1
ATOM 945 O O . VAL A 1 120 ? 1.799 5.233 7.761 1.00 95.56 120 VAL A O 1
ATOM 948 N N . ILE A 1 121 ? 0.322 6.531 8.849 1.00 95.56 121 ILE A N 1
ATOM 949 C CA . ILE A 1 121 ? -0.853 5.679 8.631 1.00 95.56 121 ILE A CA 1
ATOM 950 C C . ILE A 1 121 ? -1.752 6.312 7.570 1.00 95.56 121 ILE A C 1
ATOM 952 O O . ILE A 1 121 ? -2.145 7.478 7.669 1.00 95.56 121 ILE A O 1
ATOM 956 N N . PHE A 1 122 ? -2.097 5.527 6.557 1.00 97.19 122 PHE A N 1
ATOM 957 C CA . PHE A 1 122 ? -2.977 5.917 5.464 1.00 97.19 122 PHE A CA 1
ATOM 958 C C . PHE A 1 122 ? -4.345 5.265 5.638 1.00 97.19 122 PHE A C 1
ATOM 960 O O . PHE A 1 122 ? -4.423 4.058 5.803 1.00 97.19 122 PHE A O 1
ATOM 967 N N . ALA A 1 123 ? -5.420 6.042 5.542 1.00 96.00 123 ALA A N 1
ATOM 968 C CA . ALA A 1 123 ? -6.786 5.511 5.491 1.00 96.00 123 ALA A CA 1
ATOM 969 C C . ALA A 1 123 ? -7.281 5.264 4.059 1.00 96.00 123 ALA A C 1
ATOM 971 O O . ALA A 1 123 ? -8.212 4.501 3.848 1.00 96.00 123 ALA A O 1
ATOM 972 N N . SER A 1 124 ? -6.668 5.932 3.076 1.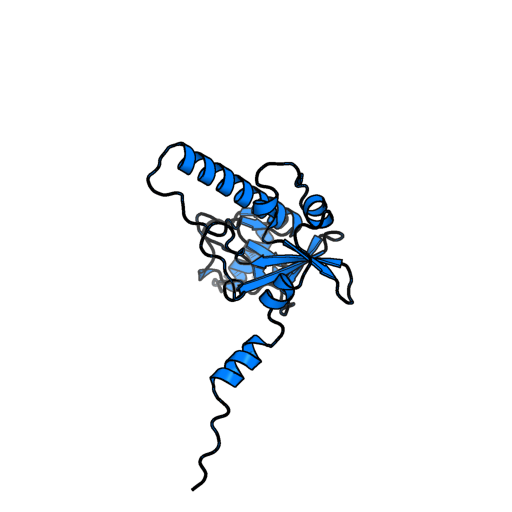00 96.75 124 SER A N 1
ATOM 973 C CA . SER A 1 124 ? -6.979 5.770 1.654 1.00 96.75 124 SER A CA 1
ATOM 974 C C . SER A 1 124 ? -5.965 4.812 1.015 1.00 96.75 124 SER A C 1
ATOM 976 O O . SER A 1 124 ? -4.780 5.170 0.926 1.00 96.75 124 SER A O 1
ATOM 978 N N . PRO A 1 125 ? -6.402 3.636 0.527 1.00 97.06 125 PRO A N 1
ATOM 979 C CA . PRO A 1 125 ? -5.568 2.729 -0.255 1.00 97.06 125 PRO A CA 1
ATOM 980 C C . PRO A 1 125 ? -4.953 3.419 -1.471 1.00 97.06 125 PRO A C 1
ATOM 982 O O . PRO A 1 125 ? -3.749 3.306 -1.695 1.00 97.06 125 PRO A O 1
ATOM 985 N N . ARG A 1 126 ? -5.715 4.241 -2.206 1.00 97.06 126 ARG A N 1
ATOM 986 C CA . ARG A 1 126 ? -5.173 5.048 -3.307 1.00 97.06 126 ARG A CA 1
ATOM 987 C C . ARG A 1 126 ? -3.998 5.903 -2.858 1.00 97.06 126 ARG A C 1
ATOM 989 O O . ARG A 1 126 ? -2.967 5.914 -3.529 1.00 97.06 126 ARG A O 1
ATOM 996 N N . ALA A 1 127 ? -4.145 6.647 -1.763 1.00 96.44 127 ALA A N 1
ATOM 997 C CA . ALA A 1 127 ? -3.086 7.525 -1.276 1.00 96.44 127 ALA A CA 1
ATOM 998 C C . ALA A 1 127 ? -1.836 6.729 -0.871 1.00 96.44 127 ALA A C 1
ATOM 1000 O O . ALA A 1 127 ? -0.721 7.154 -1.186 1.00 96.44 127 ALA A O 1
ATOM 1001 N N . PHE A 1 128 ? -2.028 5.574 -0.229 1.00 97.31 128 PHE A N 1
ATOM 1002 C CA . PHE A 1 128 ? -0.957 4.647 0.123 1.00 97.31 128 PHE A CA 1
ATOM 1003 C C . PHE A 1 128 ? -0.226 4.130 -1.124 1.00 97.31 128 PHE A C 1
ATOM 1005 O O . PHE A 1 128 ? 0.973 4.367 -1.268 1.00 97.31 128 PHE A O 1
ATOM 1012 N N . PHE A 1 129 ? -0.938 3.521 -2.078 1.00 97.38 129 PHE A N 1
ATOM 1013 C CA . PHE A 1 129 ? -0.331 2.935 -3.277 1.00 97.38 129 PHE A CA 1
ATOM 1014 C C . PHE A 1 129 ? 0.341 3.973 -4.176 1.00 97.38 129 PHE A C 1
ATOM 1016 O O . PHE A 1 129 ? 1.418 3.721 -4.713 1.00 97.38 129 PHE A O 1
ATOM 1023 N N . GLN A 1 130 ? -0.238 5.170 -4.303 1.00 96.12 130 GLN A N 1
ATOM 1024 C CA . GLN A 1 130 ? 0.401 6.266 -5.032 1.00 96.12 130 GLN A CA 1
ATOM 1025 C C . GLN A 1 130 ? 1.703 6.713 -4.368 1.00 96.12 130 GLN A C 1
ATOM 1027 O O . GLN A 1 130 ? 2.678 7.001 -5.062 1.00 96.12 130 GLN A O 1
ATOM 1032 N N . HIS A 1 131 ? 1.739 6.792 -3.035 1.00 95.38 131 HIS A N 1
ATOM 1033 C CA . HIS A 1 131 ? 2.963 7.155 -2.325 1.00 95.38 131 HIS A CA 1
ATOM 1034 C C . HIS A 1 131 ? 4.015 6.050 -2.432 1.00 95.38 131 HIS A C 1
ATOM 1036 O O . HIS A 1 131 ? 5.184 6.346 -2.670 1.00 95.38 131 HIS A O 1
ATOM 1042 N N . TRP A 1 132 ? 3.596 4.791 -2.318 1.00 95.69 132 TRP A N 1
ATOM 1043 C CA . TRP A 1 132 ? 4.472 3.635 -2.454 1.00 95.69 132 TRP A CA 1
ATOM 1044 C C . TRP A 1 132 ? 5.127 3.579 -3.836 1.00 95.69 132 TRP A C 1
ATOM 1046 O O . TRP A 1 132 ? 6.352 3.543 -3.941 1.00 95.69 132 TRP A O 1
ATOM 1056 N N . ALA A 1 133 ? 4.334 3.698 -4.903 1.00 95.06 133 ALA A N 1
ATOM 1057 C CA . ALA A 1 133 ? 4.851 3.708 -6.265 1.00 95.06 133 ALA A CA 1
ATOM 1058 C C . ALA A 1 133 ? 5.800 4.896 -6.520 1.00 95.06 133 ALA A C 1
ATOM 1060 O O . ALA A 1 133 ? 6.841 4.733 -7.155 1.00 95.06 133 ALA A O 1
ATOM 1061 N N . ARG A 1 134 ? 5.509 6.086 -5.967 1.00 92.75 134 ARG A N 1
ATOM 1062 C CA . ARG A 1 134 ? 6.427 7.240 -6.036 1.00 92.75 134 ARG A CA 1
ATOM 1063 C C . ARG A 1 134 ? 7.754 6.972 -5.330 1.00 92.75 134 ARG A C 1
ATOM 1065 O O . ARG A 1 134 ? 8.793 7.286 -5.900 1.00 92.75 134 ARG A O 1
ATOM 1072 N N . ARG A 1 135 ? 7.737 6.379 -4.132 1.00 92.19 135 ARG A N 1
ATOM 1073 C CA . ARG A 1 135 ? 8.969 6.024 -3.410 1.00 92.19 135 ARG A CA 1
ATOM 1074 C C . ARG A 1 135 ? 9.790 4.980 -4.164 1.00 92.19 135 ARG A C 1
ATOM 1076 O O . ARG A 1 135 ? 11.004 5.127 -4.263 1.00 92.19 135 ARG A O 1
ATOM 1083 N N . ARG A 1 136 ? 9.142 3.979 -4.771 1.00 93.06 136 ARG A N 1
ATOM 1084 C CA . ARG A 1 136 ? 9.826 3.028 -5.665 1.00 93.06 136 ARG A CA 1
ATOM 1085 C C . ARG A 1 136 ? 10.460 3.743 -6.865 1.00 93.06 136 ARG A C 1
ATOM 1087 O O . ARG A 1 136 ? 11.630 3.516 -7.154 1.00 93.06 136 ARG A O 1
ATOM 1094 N N . ALA A 1 137 ? 9.745 4.656 -7.525 1.00 90.81 137 ALA A N 1
ATOM 1095 C CA . ALA A 1 137 ? 10.306 5.439 -8.633 1.00 90.81 137 ALA A CA 1
ATOM 1096 C C . ALA A 1 137 ? 11.533 6.273 -8.206 1.00 90.81 137 ALA A C 1
ATOM 1098 O O . ALA A 1 137 ? 12.542 6.288 -8.910 1.00 90.81 137 ALA A O 1
ATOM 1099 N N . GLN A 1 138 ? 11.460 6.931 -7.043 1.00 89.62 138 GLN A N 1
ATOM 1100 C CA . GLN A 1 138 ? 12.563 7.711 -6.470 1.00 89.62 138 GLN A CA 1
ATOM 1101 C C . GLN A 1 138 ? 13.783 6.837 -6.177 1.00 89.62 138 GLN A C 1
ATOM 1103 O O . GLN A 1 138 ? 14.883 7.173 -6.606 1.00 89.62 138 GLN A O 1
ATOM 1108 N N . PHE A 1 139 ? 13.581 5.679 -5.545 1.00 90.62 139 PHE A N 1
ATOM 1109 C CA . PHE A 1 139 ? 14.659 4.730 -5.279 1.00 90.62 139 PHE A CA 1
ATOM 1110 C C . PHE A 1 139 ? 15.375 4.289 -6.559 1.00 90.62 139 PHE A C 1
ATOM 1112 O O . PHE A 1 139 ? 16.603 4.240 -6.592 1.00 90.62 139 PHE A O 1
ATOM 1119 N N . LEU A 1 140 ? 14.637 4.004 -7.637 1.00 90.38 140 LEU A N 1
ATOM 1120 C CA . LEU A 1 140 ? 15.264 3.639 -8.906 1.00 90.38 140 LEU A CA 1
ATOM 1121 C C . LEU A 1 140 ? 16.119 4.784 -9.469 1.00 90.38 140 LEU A C 1
ATOM 1123 O O . LEU A 1 140 ? 17.225 4.535 -9.949 1.00 90.38 140 LEU A O 1
ATOM 1127 N N . ALA A 1 141 ? 15.635 6.027 -9.389 1.00 87.88 141 ALA A N 1
ATOM 1128 C CA . ALA A 1 141 ? 16.393 7.198 -9.822 1.00 87.88 141 ALA A CA 1
ATOM 1129 C C . ALA A 1 141 ? 17.674 7.388 -8.988 1.00 87.88 141 ALA A C 1
ATOM 1131 O O . ALA A 1 141 ? 18.753 7.581 -9.549 1.00 87.88 141 ALA A O 1
ATOM 1132 N N . GLU A 1 142 ? 17.586 7.256 -7.663 1.00 86.88 142 GLU A N 1
ATOM 1133 C CA . GLU A 1 142 ? 18.735 7.314 -6.749 1.00 86.88 142 GLU A CA 1
ATOM 1134 C C . GLU A 1 142 ? 19.745 6.194 -7.032 1.00 86.88 142 GLU A C 1
ATOM 1136 O O . GLU A 1 142 ? 20.949 6.441 -7.129 1.00 86.88 142 GLU A O 1
ATOM 1141 N N . ARG A 1 143 ? 19.263 4.964 -7.247 1.00 86.88 143 ARG A N 1
ATOM 1142 C CA . ARG A 1 143 ? 20.099 3.807 -7.593 1.00 86.88 143 ARG A CA 1
ATOM 1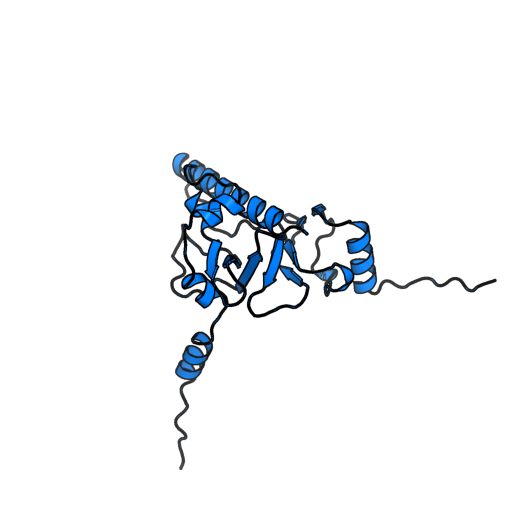143 C C . ARG A 1 143 ? 20.800 3.999 -8.942 1.00 86.88 143 ARG A C 1
ATOM 1145 O O . ARG A 1 143 ? 21.970 3.632 -9.075 1.00 86.88 143 ARG A O 1
ATOM 1152 N N . ALA A 1 144 ? 20.128 4.592 -9.931 1.00 86.25 144 ALA A N 1
ATOM 1153 C CA . ALA A 1 144 ? 20.720 4.924 -11.227 1.00 86.25 144 ALA A CA 1
ATOM 1154 C C . ALA A 1 144 ? 21.814 6.000 -11.102 1.00 86.25 144 ALA A C 1
ATOM 1156 O O . ALA A 1 144 ? 22.898 5.837 -11.667 1.00 86.25 144 ALA A O 1
ATOM 1157 N N . LEU A 1 145 ? 21.570 7.053 -10.313 1.00 84.69 145 LEU A N 1
ATOM 1158 C CA . LEU A 1 145 ? 22.561 8.095 -10.022 1.00 84.69 145 LEU A CA 1
ATOM 1159 C C . LEU A 1 145 ? 23.788 7.528 -9.297 1.00 84.69 145 LEU A C 1
ATOM 1161 O O . LEU A 1 145 ? 24.916 7.819 -9.695 1.00 84.69 145 LEU A O 1
ATOM 1165 N N . ALA A 1 146 ? 23.590 6.666 -8.297 1.00 83.75 146 ALA A N 1
ATOM 1166 C CA . ALA A 1 146 ? 24.680 6.021 -7.566 1.00 83.75 146 ALA A CA 1
ATOM 1167 C C . ALA A 1 146 ? 25.569 5.163 -8.486 1.00 83.75 146 ALA A C 1
ATOM 1169 O O . ALA A 1 146 ? 26.799 5.238 -8.407 1.00 83.75 146 ALA A O 1
ATOM 1170 N N . LYS A 1 147 ? 24.960 4.404 -9.414 1.00 81.12 147 LYS A N 1
ATOM 1171 C CA . LYS A 1 147 ? 25.695 3.656 -10.450 1.00 81.12 147 LYS A CA 1
ATOM 1172 C C . LYS A 1 147 ? 26.495 4.585 -11.366 1.00 81.12 147 LYS A C 1
ATOM 1174 O O . LYS A 1 147 ? 27.661 4.309 -11.639 1.00 81.12 147 LYS A O 1
ATOM 1179 N N . ALA A 1 148 ? 25.892 5.683 -11.824 1.00 81.62 148 ALA A N 1
ATOM 1180 C CA . ALA A 1 148 ? 26.553 6.642 -12.710 1.00 81.62 148 ALA A CA 1
ATOM 1181 C C . ALA A 1 148 ? 27.739 7.356 -12.033 1.00 81.62 148 ALA A C 1
ATOM 1183 O O . ALA A 1 148 ? 28.759 7.606 -12.672 1.00 81.62 148 ALA A O 1
ATOM 1184 N N . GLN A 1 149 ? 27.636 7.634 -10.732 1.00 78.19 149 GLN A N 1
ATOM 1185 C CA . GLN A 1 149 ? 28.662 8.320 -9.941 1.00 78.19 149 GLN A CA 1
ATOM 1186 C C . GLN A 1 149 ? 29.783 7.399 -9.418 1.00 78.19 149 GLN A C 1
ATOM 1188 O O . GLN A 1 149 ? 30.595 7.840 -8.609 1.00 78.19 149 GLN A O 1
ATOM 1193 N N . ARG A 1 150 ? 29.863 6.137 -9.874 1.00 64.31 150 ARG A N 1
ATOM 1194 C CA . ARG A 1 150 ? 30.889 5.155 -9.460 1.00 64.31 150 ARG A CA 1
ATOM 1195 C C . ARG A 1 150 ? 30.970 4.931 -7.943 1.00 64.31 150 ARG A C 1
ATOM 1197 O O . ARG A 1 150 ? 32.040 4.619 -7.421 1.00 64.31 150 ARG A O 1
ATOM 1204 N N . TRP A 1 151 ? 29.854 5.045 -7.221 1.00 57.09 151 TRP A N 1
ATOM 1205 C CA . TRP A 1 151 ? 29.806 4.511 -5.861 1.00 57.09 151 TRP A CA 1
ATOM 1206 C C . TRP A 1 151 ? 30.001 2.994 -5.966 1.00 57.09 151 TRP A C 1
ATOM 1208 O O . TRP A 1 151 ? 29.286 2.332 -6.716 1.00 57.09 151 TRP A O 1
ATOM 1218 N N . ASN A 1 152 ? 30.989 2.444 -5.251 1.00 60.94 152 ASN A N 1
ATOM 1219 C CA . ASN A 1 152 ? 31.460 1.057 -5.411 1.00 60.94 152 ASN A CA 1
ATOM 1220 C C . ASN A 1 152 ? 30.389 -0.028 -5.149 1.00 60.94 152 ASN A C 1
ATOM 1222 O O . ASN A 1 152 ? 30.658 -1.211 -5.349 1.00 60.94 152 ASN A O 1
ATOM 1226 N N . ARG A 1 153 ? 29.168 0.344 -4.737 1.00 66.19 153 ARG A N 1
ATOM 1227 C CA . ARG A 1 153 ? 28.007 -0.549 -4.676 1.00 66.19 153 ARG A CA 1
ATOM 1228 C C . ARG A 1 153 ? 26.709 0.252 -4.790 1.00 66.19 153 ARG A C 1
ATOM 1230 O O . ARG A 1 153 ? 26.484 1.178 -4.016 1.00 66.19 153 ARG A O 1
ATOM 1237 N N . ALA A 1 154 ? 25.853 -0.111 -5.742 1.00 70.12 154 ALA A N 1
ATOM 1238 C CA . ALA A 1 154 ? 24.489 0.409 -5.796 1.00 70.12 154 ALA A CA 1
ATOM 1239 C C . ALA A 1 154 ? 23.724 -0.029 -4.528 1.00 70.12 154 ALA A C 1
ATOM 1241 O O . ALA A 1 154 ? 23.947 -1.155 -4.072 1.00 70.12 154 ALA A O 1
ATOM 1242 N N . PRO A 1 155 ? 22.850 0.815 -3.948 1.00 76.88 155 PRO A N 1
ATOM 1243 C CA . PRO A 1 155 ? 22.062 0.426 -2.780 1.00 76.88 155 PRO A CA 1
ATOM 1244 C C . PRO A 1 155 ? 21.223 -0.809 -3.111 1.00 76.88 155 PRO A C 1
ATOM 1246 O O . PRO A 1 155 ? 20.591 -0.833 -4.169 1.00 76.88 155 PRO A O 1
ATOM 1249 N N . ALA A 1 156 ? 21.235 -1.815 -2.230 1.00 79.94 156 ALA A N 1
ATOM 1250 C CA . ALA A 1 156 ? 20.444 -3.037 -2.389 1.00 79.94 156 ALA A CA 1
ATOM 1251 C C . ALA A 1 156 ? 18.959 -2.700 -2.557 1.00 79.94 156 ALA A C 1
ATOM 1253 O O . ALA A 1 156 ? 18.472 -1.716 -1.987 1.00 79.94 156 ALA A O 1
ATOM 1254 N N . GLU A 1 157 ? 18.263 -3.482 -3.378 1.00 80.94 157 GLU A N 1
ATOM 1255 C CA . GLU A 1 157 ? 16.821 -3.367 -3.488 1.00 80.94 157 GLU A CA 1
ATOM 1256 C C . GLU A 1 157 ? 16.194 -3.658 -2.127 1.00 80.94 157 GLU A C 1
ATOM 1258 O O . GLU A 1 157 ? 16.582 -4.569 -1.401 1.00 80.94 157 GLU A O 1
ATOM 1263 N N . ARG A 1 158 ? 15.258 -2.797 -1.751 1.00 78.25 158 ARG A N 1
ATOM 1264 C CA . ARG A 1 158 ? 14.441 -2.951 -0.558 1.00 78.25 158 ARG A CA 1
ATOM 1265 C C . ARG A 1 158 ? 13.080 -2.378 -0.873 1.00 78.25 158 ARG A C 1
ATOM 1267 O O . ARG A 1 158 ? 12.984 -1.404 -1.634 1.00 78.25 158 ARG A O 1
ATOM 1274 N N . ASP A 1 159 ? 12.047 -2.943 -0.270 1.00 82.56 159 ASP A N 1
ATOM 1275 C CA . ASP A 1 159 ? 10.727 -2.368 -0.419 1.00 82.56 159 ASP A CA 1
ATOM 1276 C C . ASP A 1 159 ? 10.679 -0.965 0.206 1.00 82.56 159 ASP A C 1
ATOM 1278 O O . ASP A 1 159 ? 11.193 -0.711 1.296 1.00 82.56 159 ASP A O 1
ATOM 1282 N N . GLN A 1 160 ? 10.090 -0.023 -0.525 1.00 83.56 160 GLN A N 1
ATOM 1283 C CA . GLN A 1 160 ? 10.045 1.393 -0.165 1.00 83.56 160 GLN A CA 1
ATOM 1284 C C . GLN A 1 160 ? 8.654 1.764 0.341 1.00 83.56 160 GLN A C 1
ATOM 1286 O O . GLN A 1 160 ? 8.047 2.742 -0.116 1.00 83.56 160 GLN A O 1
ATOM 1291 N N . THR A 1 161 ? 8.116 0.960 1.259 1.00 87.00 161 THR A N 1
ATOM 1292 C CA . THR A 1 161 ? 6.783 1.194 1.812 1.00 87.00 161 THR A CA 1
ATOM 1293 C C . THR A 1 161 ? 6.681 2.590 2.434 1.00 87.00 161 THR A C 1
ATOM 1295 O O . THR A 1 161 ? 7.607 3.060 3.101 1.00 87.00 161 THR A O 1
ATOM 1298 N N . PRO A 1 162 ? 5.568 3.306 2.211 1.00 90.56 162 PRO A N 1
ATOM 1299 C CA . PRO A 1 162 ? 5.419 4.689 2.648 1.00 90.56 162 PRO A CA 1
ATOM 1300 C C . PRO A 1 162 ? 5.004 4.832 4.120 1.00 90.56 162 PRO A C 1
ATOM 1302 O O . PRO A 1 162 ? 4.858 5.957 4.597 1.00 90.56 162 PRO A O 1
ATOM 1305 N N . GLY A 1 163 ? 4.775 3.711 4.802 1.00 93.06 163 GLY A N 1
ATOM 1306 C CA . GLY A 1 163 ? 4.135 3.597 6.106 1.00 93.06 163 GLY A CA 1
ATOM 1307 C C . GLY A 1 163 ? 3.251 2.365 6.112 1.00 93.06 163 GLY A C 1
ATOM 1308 O O . GLY A 1 163 ? 3.557 1.381 5.428 1.00 93.06 163 GLY A O 1
ATOM 1309 N N . ALA A 1 164 ? 2.120 2.466 6.800 1.00 94.81 164 ALA A N 1
ATOM 1310 C CA . ALA A 1 164 ? 1.112 1.423 6.799 1.00 94.81 164 ALA A CA 1
ATOM 1311 C C . ALA A 1 164 ? -0.254 1.910 6.305 1.00 94.81 164 ALA A C 1
ATOM 1313 O O . ALA A 1 164 ? -0.653 3.062 6.496 1.00 94.81 164 ALA A O 1
ATOM 1314 N N . LEU A 1 165 ? -0.965 1.007 5.647 1.00 96.81 165 LEU A N 1
ATOM 1315 C CA . LEU A 1 165 ? -2.342 1.146 5.223 1.00 96.81 165 LEU A CA 1
ATOM 1316 C C . LEU A 1 165 ? -3.265 0.606 6.313 1.00 96.81 165 LEU A C 1
ATOM 1318 O O . LEU A 1 165 ? -3.131 -0.530 6.758 1.00 96.81 165 LEU A O 1
ATOM 1322 N N . MET A 1 166 ? -4.231 1.424 6.702 1.00 96.44 166 MET A N 1
ATOM 1323 C CA . MET A 1 166 ? -5.341 1.042 7.552 1.00 96.44 166 MET A CA 1
ATOM 1324 C C . MET A 1 166 ? -6.468 0.471 6.699 1.00 96.44 166 MET A C 1
ATOM 1326 O O . MET A 1 166 ? -7.022 1.169 5.851 1.00 96.44 166 MET A O 1
ATOM 1330 N N . ILE A 1 167 ? -6.804 -0.795 6.936 1.00 96.31 167 ILE A N 1
ATOM 1331 C CA . ILE A 1 167 ? -7.913 -1.496 6.296 1.00 96.31 167 ILE A CA 1
ATOM 1332 C C . ILE A 1 167 ? -9.027 -1.668 7.330 1.00 96.31 167 ILE A C 1
ATOM 1334 O O . ILE A 1 167 ? -8.849 -2.331 8.350 1.00 96.31 167 ILE A O 1
ATOM 1338 N N . GLY A 1 168 ? -10.182 -1.057 7.064 1.00 94.31 168 GLY A N 1
ATOM 1339 C CA . GLY A 1 168 ? -11.317 -1.015 7.988 1.00 94.31 168 GLY A CA 1
ATOM 1340 C C . GLY A 1 168 ? -11.309 0.209 8.910 1.00 94.31 168 GLY A C 1
ATOM 1341 O O . GLY A 1 168 ? -10.560 1.167 8.705 1.00 94.31 168 GLY A O 1
ATOM 1342 N N . ARG A 1 169 ? -12.202 0.214 9.907 1.00 93.81 169 ARG A N 1
ATOM 1343 C CA . ARG A 1 169 ? -12.368 1.354 10.822 1.00 93.81 169 ARG A CA 1
ATOM 1344 C C . ARG A 1 169 ? -11.423 1.260 12.026 1.00 93.81 169 ARG A C 1
ATOM 1346 O O . ARG A 1 169 ? -11.171 0.149 12.498 1.00 93.81 169 ARG A O 1
ATOM 1353 N N . PRO A 1 170 ? -10.961 2.397 12.588 1.00 94.69 170 PRO A N 1
ATOM 1354 C CA . PRO A 1 170 ? -10.041 2.395 13.726 1.00 94.69 170 PRO A CA 1
ATOM 1355 C C . PRO A 1 170 ? -10.520 1.568 14.924 1.00 94.69 170 PRO A C 1
ATOM 1357 O O . PRO A 1 170 ? -9.721 0.880 15.548 1.00 94.69 170 PRO A O 1
ATOM 1360 N N . ASP A 1 171 ? -11.815 1.595 15.238 1.00 94.31 171 ASP A N 1
ATOM 1361 C CA . ASP A 1 171 ? -12.422 0.886 16.373 1.00 94.31 171 ASP A CA 1
ATOM 1362 C C . ASP A 1 171 ? -12.516 -0.636 16.187 1.00 94.31 171 ASP A C 1
ATOM 1364 O O . ASP A 1 171 ? -12.775 -1.360 17.146 1.00 94.31 171 ASP A O 1
ATOM 1368 N N . GLN A 1 172 ? -12.298 -1.126 14.966 1.00 94.38 172 GLN A N 1
ATOM 1369 C CA . GLN A 1 172 ? -12.345 -2.550 14.630 1.00 94.38 172 GLN A CA 1
ATOM 1370 C C . GLN A 1 172 ? -10.954 -3.182 14.555 1.00 94.38 172 GLN A C 1
ATOM 1372 O O . GLN A 1 172 ? -10.831 -4.404 14.524 1.00 94.38 172 GLN A O 1
ATOM 1377 N N . ILE A 1 173 ? -9.909 -2.356 14.527 1.00 94.06 173 ILE A N 1
ATOM 1378 C CA . ILE A 1 173 ? -8.528 -2.803 14.396 1.00 94.06 173 ILE A CA 1
ATOM 1379 C C . ILE A 1 173 ? -7.991 -3.234 15.757 1.00 94.06 173 ILE A C 1
ATOM 1381 O O . ILE A 1 173 ? -8.120 -2.537 16.767 1.00 94.06 173 ILE A O 1
ATOM 1385 N N . ARG A 1 174 ? -7.305 -4.378 15.777 1.00 91.25 174 ARG A N 1
ATOM 1386 C CA . ARG A 1 174 ? -6.541 -4.812 16.947 1.00 91.25 174 ARG A CA 1
ATOM 1387 C C . ARG A 1 174 ? -5.211 -4.060 17.018 1.00 91.25 174 ARG A C 1
ATOM 1389 O O . ARG A 1 174 ? -4.193 -4.517 16.504 1.00 91.25 174 ARG A O 1
ATOM 1396 N N . TRP A 1 175 ? -5.221 -2.916 17.691 1.00 90.75 175 TRP A N 1
ATOM 1397 C CA . TRP A 1 175 ? -4.026 -2.100 17.896 1.00 90.75 175 TRP A CA 1
ATOM 1398 C C . TRP A 1 175 ? -3.004 -2.778 18.817 1.00 90.75 175 TRP A C 1
ATOM 1400 O O . TRP A 1 175 ? -3.363 -3.387 19.827 1.00 90.75 175 TRP A O 1
ATOM 1410 N N . GLN A 1 176 ? -1.718 -2.616 18.495 1.00 89.50 176 GLN A N 1
ATOM 1411 C CA . GLN A 1 176 ? -0.590 -3.113 19.288 1.00 89.50 176 GLN A CA 1
ATOM 1412 C C . GLN A 1 176 ? 0.348 -1.950 19.650 1.00 89.50 176 GLN A C 1
ATOM 1414 O O . GLN A 1 176 ? 1.362 -1.762 18.983 1.00 89.50 176 GLN A O 1
ATOM 1419 N N . PRO A 1 177 ? 0.034 -1.149 20.691 1.00 88.12 177 PRO A N 1
ATOM 1420 C CA . PRO A 1 177 ? 0.796 0.063 21.012 1.00 88.12 177 PRO A CA 1
ATOM 1421 C C . PRO A 1 177 ? 2.294 -0.170 21.250 1.00 88.12 177 PRO A C 1
ATOM 1423 O O . PRO A 1 177 ? 3.092 0.707 20.958 1.00 88.12 177 PRO A O 1
ATOM 1426 N N . ALA A 1 178 ? 2.686 -1.355 21.731 1.00 85.88 178 ALA A N 1
ATOM 1427 C CA . ALA A 1 178 ? 4.088 -1.705 21.968 1.00 85.88 178 ALA A CA 1
ATOM 1428 C C . ALA A 1 178 ? 4.934 -1.841 20.685 1.00 85.88 178 ALA A C 1
ATOM 1430 O O . ALA A 1 178 ? 6.156 -1.815 20.770 1.00 85.88 178 ALA A O 1
ATOM 1431 N N . LEU A 1 179 ? 4.296 -2.010 19.522 1.00 85.25 179 LEU A N 1
ATOM 1432 C CA . LEU A 1 179 ? 4.954 -2.111 18.213 1.00 85.25 179 LEU A CA 1
ATOM 1433 C C . LEU A 1 179 ? 4.773 -0.840 17.369 1.00 85.25 179 LEU A C 1
ATOM 1435 O O . LEU A 1 179 ? 5.168 -0.813 16.208 1.00 85.25 179 LEU A O 1
ATOM 1439 N N . MET A 1 180 ? 4.123 0.189 17.919 1.00 87.81 180 MET A N 1
ATOM 1440 C CA . MET A 1 180 ? 3.850 1.439 17.215 1.00 87.81 180 MET A CA 1
ATOM 1441 C C . MET A 1 180 ? 4.970 2.451 17.482 1.00 87.81 180 MET A C 1
ATOM 1443 O O . MET A 1 180 ? 5.511 2.474 18.590 1.00 87.81 180 MET A O 1
ATOM 1447 N N . PRO A 1 181 ? 5.297 3.314 16.506 1.00 90.00 181 PRO A N 1
ATOM 1448 C CA . PRO A 1 181 ? 6.216 4.417 16.727 1.00 90.00 181 PRO A CA 1
ATOM 1449 C C . PRO A 1 181 ? 5.618 5.439 17.695 1.00 90.00 181 PRO A C 1
ATOM 1451 O O . PRO A 1 181 ? 4.401 5.524 17.888 1.00 90.00 181 PRO A O 1
ATOM 1454 N N . THR A 1 182 ? 6.499 6.239 18.281 1.00 88.75 182 THR A N 1
ATOM 1455 C CA . THR A 1 182 ? 6.153 7.219 19.313 1.00 88.75 182 THR A CA 1
ATOM 1456 C C . THR A 1 182 ? 5.331 8.381 18.750 1.00 88.75 182 THR A C 1
ATOM 1458 O O . THR A 1 182 ? 4.416 8.875 19.408 1.00 88.75 182 THR A O 1
ATOM 1461 N N . ASP A 1 183 ? 5.641 8.812 17.525 1.00 90.75 183 ASP A N 1
ATOM 1462 C CA . ASP A 1 183 ? 4.872 9.804 16.768 1.00 90.75 183 ASP A CA 1
ATOM 1463 C C . ASP A 1 183 ? 4.166 9.112 15.601 1.00 90.75 183 ASP A C 1
ATOM 1465 O O . ASP A 1 183 ? 4.800 8.350 14.878 1.00 90.75 183 ASP A O 1
ATOM 1469 N N . LEU A 1 184 ? 2.880 9.393 15.381 1.00 92.44 184 LEU A N 1
ATOM 1470 C CA . LEU A 1 184 ? 2.097 8.833 14.278 1.00 92.44 184 LEU A CA 1
ATOM 1471 C C . LEU A 1 184 ? 1.475 9.940 13.435 1.00 92.44 184 LEU A C 1
ATOM 1473 O O . LEU A 1 184 ? 0.657 10.743 13.889 1.00 92.44 184 LEU A O 1
ATOM 1477 N N . ARG A 1 185 ? 1.793 9.922 12.143 1.00 94.38 185 ARG A N 1
ATOM 1478 C CA . ARG A 1 185 ? 1.239 10.850 11.159 1.00 94.38 185 ARG A CA 1
ATOM 1479 C C . ARG A 1 185 ? 0.058 10.207 10.454 1.00 94.38 185 ARG A C 1
ATOM 1481 O O . ARG A 1 185 ? 0.202 9.208 9.760 1.00 94.38 185 ARG A O 1
ATOM 1488 N N . CYS A 1 186 ? -1.114 10.812 10.572 1.00 94.75 186 CYS A N 1
ATOM 1489 C CA . CYS A 1 186 ? -2.339 10.272 9.988 1.00 94.75 186 CYS A CA 1
ATOM 1490 C C . CYS A 1 186 ? -2.655 10.935 8.642 1.00 94.75 186 CYS A C 1
ATOM 1492 O O . CYS A 1 186 ? -2.570 12.157 8.507 1.00 94.75 186 CYS A O 1
ATOM 1494 N N . ARG A 1 187 ? -3.067 10.146 7.644 1.00 95.19 187 ARG A N 1
ATOM 1495 C CA . ARG A 1 187 ? -3.536 10.638 6.339 1.00 95.19 187 ARG A CA 1
ATOM 1496 C C . ARG A 1 187 ? -4.910 10.071 6.005 1.00 95.19 187 ARG A C 1
ATOM 1498 O O . ARG A 1 187 ? -5.037 8.891 5.694 1.00 95.19 187 ARG A O 1
ATOM 1505 N N . GLY A 1 188 ? -5.924 10.935 6.015 1.00 91.00 188 GLY A N 1
ATOM 1506 C CA . GLY A 1 188 ? -7.309 10.559 5.703 1.00 91.00 188 GLY A CA 1
ATOM 1507 C C . GLY A 1 188 ? -8.081 9.932 6.870 1.00 91.00 188 GLY A C 1
ATOM 1508 O O . GLY A 1 188 ? -9.182 9.443 6.661 1.00 91.00 188 GLY A O 1
ATOM 1509 N N . VAL A 1 189 ? -7.525 9.957 8.084 1.00 92.38 189 VAL A N 1
ATOM 1510 C CA . VAL A 1 189 ? -8.174 9.521 9.331 1.00 92.38 189 VAL A CA 1
ATOM 1511 C C . VAL A 1 189 ? -7.903 10.545 10.424 1.00 92.38 189 VAL A C 1
ATOM 1513 O O . VAL A 1 189 ? -6.837 11.166 10.444 1.00 92.38 189 VAL A O 1
ATOM 1516 N N . ASN A 1 190 ? -8.876 10.739 11.315 1.00 93.25 190 ASN A N 1
ATOM 1517 C CA . ASN A 1 190 ? -8.748 11.643 12.448 1.00 93.25 190 ASN A CA 1
ATOM 1518 C C . ASN A 1 190 ? -7.740 11.076 13.474 1.00 93.25 190 ASN A C 1
ATOM 1520 O O . ASN A 1 190 ? -8.000 10.011 14.043 1.00 93.25 190 ASN A O 1
ATOM 1524 N N . PRO A 1 191 ? -6.635 11.785 13.783 1.00 94.25 191 PRO A N 1
ATOM 1525 C CA . PRO A 1 191 ? -5.670 11.339 14.789 1.00 94.25 191 PRO A CA 1
ATOM 1526 C C . PRO A 1 191 ? -6.291 11.080 16.166 1.00 94.25 191 PRO A C 1
ATOM 1528 O O . PRO A 1 191 ? -5.841 10.201 16.893 1.00 94.25 191 PRO A O 1
ATOM 1531 N N . GLN A 1 192 ? -7.346 11.817 16.534 1.00 93.88 192 GLN A N 1
ATOM 1532 C CA . GLN A 1 192 ? -8.017 11.646 17.825 1.00 93.88 192 GLN A CA 1
ATOM 1533 C C . GLN A 1 192 ? -8.700 10.280 17.945 1.00 93.88 192 GLN A C 1
ATOM 1535 O O . GLN A 1 192 ? -8.725 9.703 19.032 1.00 93.88 192 GLN A O 1
ATOM 1540 N N . GLU A 1 193 ? -9.232 9.747 16.843 1.00 94.06 193 GLU A N 1
ATOM 1541 C CA . GLU A 1 193 ? -9.840 8.415 16.824 1.00 94.06 193 GLU A CA 1
ATOM 1542 C C . GLU A 1 193 ? -8.778 7.342 17.042 1.00 94.06 193 GLU A C 1
ATOM 1544 O O . GLU A 1 193 ? -8.954 6.489 17.909 1.00 94.06 193 GLU A O 1
ATOM 1549 N N . ILE A 1 194 ? -7.644 7.441 16.344 1.00 92.62 194 ILE A N 1
ATOM 1550 C CA . ILE A 1 194 ? -6.516 6.519 16.524 1.00 92.62 194 ILE A CA 1
ATOM 1551 C C . ILE A 1 194 ? -5.977 6.599 17.953 1.00 92.62 194 ILE A C 1
ATOM 1553 O O . ILE A 1 194 ? -5.849 5.572 18.614 1.00 92.62 194 ILE A O 1
ATOM 1557 N N . ASN A 1 195 ? -5.745 7.804 18.478 1.00 92.25 195 ASN A N 1
ATOM 1558 C CA . ASN A 1 195 ? -5.270 7.994 19.849 1.00 92.25 195 ASN A CA 1
ATOM 1559 C C . ASN A 1 195 ? -6.222 7.371 20.875 1.00 92.25 195 ASN A C 1
ATOM 1561 O O . ASN A 1 195 ? -5.779 6.716 21.819 1.00 92.25 195 ASN A O 1
ATOM 1565 N N . ARG A 1 196 ? -7.537 7.529 20.688 1.00 92.44 196 ARG A N 1
ATOM 1566 C CA . ARG A 1 196 ? -8.541 6.912 21.561 1.00 92.44 196 ARG A CA 1
ATOM 1567 C C . ARG A 1 196 ? -8.430 5.388 21.559 1.00 92.44 196 ARG A C 1
ATOM 1569 O O . ARG A 1 196 ? -8.503 4.783 22.630 1.00 92.44 196 ARG A O 1
ATOM 1576 N N . GLU A 1 197 ? -8.267 4.770 20.392 1.00 93.12 197 GLU A N 1
ATOM 1577 C CA . GLU A 1 197 ? -8.146 3.312 20.283 1.00 93.12 197 GLU A CA 1
ATOM 1578 C C . GLU A 1 197 ? -6.792 2.793 20.794 1.00 93.12 197 GLU A C 1
ATOM 1580 O O . GLU A 1 197 ? -6.760 1.795 21.515 1.00 93.12 197 GLU A O 1
ATOM 1585 N N . LEU A 1 198 ? -5.692 3.517 20.563 1.00 90.81 198 LEU A N 1
ATOM 1586 C CA . LEU A 1 198 ? -4.381 3.205 21.142 1.00 90.81 198 LEU A CA 1
ATOM 1587 C C . LEU A 1 198 ? -4.406 3.252 22.674 1.00 90.81 198 LEU A C 1
ATOM 1589 O O . LEU A 1 198 ? -3.932 2.323 23.326 1.00 90.81 198 LEU A O 1
ATOM 1593 N N . LEU A 1 199 ? -5.017 4.285 23.266 1.00 89.44 199 LEU A N 1
ATOM 1594 C CA . LEU A 1 199 ? -5.152 4.409 24.722 1.00 89.44 199 LEU A CA 1
ATOM 1595 C C . LEU A 1 199 ? -6.026 3.301 25.323 1.00 89.44 199 LEU A C 1
ATOM 1597 O O . LEU A 1 199 ? -5.728 2.792 26.405 1.00 89.44 199 LEU A O 1
ATOM 1601 N N . LYS A 1 200 ? -7.100 2.897 24.627 1.00 88.25 200 LYS A N 1
ATOM 1602 C CA . LYS A 1 200 ? -7.905 1.724 25.007 1.00 88.25 200 LYS A CA 1
ATOM 1603 C C . LYS A 1 200 ? -7.061 0.447 24.980 1.00 88.25 200 LYS A C 1
ATOM 1605 O O . LYS A 1 200 ? -7.110 -0.324 25.938 1.00 88.25 200 LYS A O 1
ATOM 1610 N N . ALA A 1 201 ? -6.285 0.238 23.918 1.00 88.56 201 ALA A N 1
ATOM 1611 C CA . ALA A 1 201 ? -5.465 -0.956 23.732 1.00 88.56 201 ALA A CA 1
ATOM 1612 C C . ALA A 1 201 ? -4.291 -1.035 24.722 1.00 88.56 201 ALA A C 1
ATOM 1614 O O . ALA A 1 201 ? -3.971 -2.117 25.207 1.00 88.56 201 ALA A O 1
ATOM 1615 N N . ALA A 1 202 ? -3.707 0.109 25.091 1.00 84.75 202 ALA A N 1
ATOM 1616 C CA . ALA A 1 202 ? -2.619 0.214 26.063 1.00 84.75 202 ALA A CA 1
ATOM 1617 C C . ALA A 1 202 ? -3.050 -0.091 27.511 1.00 84.75 202 ALA A C 1
ATOM 1619 O O . ALA A 1 202 ? -2.208 -0.109 28.405 1.00 84.75 202 ALA A O 1
ATOM 1620 N N . ARG A 1 203 ? -4.350 -0.337 27.759 1.00 73.00 203 ARG A N 1
ATOM 1621 C CA . ARG A 1 203 ? -4.921 -0.632 29.088 1.00 73.00 203 ARG A CA 1
ATOM 1622 C C . ARG A 1 203 ? -4.512 0.387 30.163 1.00 73.00 203 ARG A C 1
ATOM 1624 O O . ARG A 1 203 ? -4.361 0.029 31.329 1.00 73.00 203 ARG A O 1
ATOM 1631 N N . VAL A 1 204 ? -4.345 1.654 29.781 1.00 68.12 204 VAL A N 1
ATOM 1632 C CA . VAL A 1 204 ? -3.946 2.723 30.708 1.00 68.12 204 VAL A CA 1
ATOM 1633 C C . VAL A 1 204 ? -4.993 2.835 31.832 1.00 68.12 204 VAL A C 1
ATOM 1635 O O . VAL A 1 204 ? -6.192 2.876 31.522 1.00 68.12 204 VAL A O 1
ATOM 1638 N N . PRO A 1 205 ? -4.588 2.871 33.121 1.00 60.53 205 PRO A N 1
ATOM 1639 C CA . PRO A 1 205 ? -5.513 3.029 34.239 1.00 60.53 205 PRO A CA 1
ATOM 1640 C C . PRO A 1 205 ? -6.413 4.252 34.044 1.00 60.53 205 PRO A C 1
ATOM 1642 O O . PRO A 1 205 ? -5.936 5.349 33.759 1.00 60.53 205 PRO A O 1
ATOM 1645 N N . ARG A 1 206 ? -7.728 4.069 34.190 1.00 67.00 206 ARG A N 1
ATOM 1646 C CA . ARG A 1 206 ? -8.705 5.159 34.078 1.00 67.00 206 ARG A CA 1
ATOM 1647 C C . ARG A 1 206 ? -9.107 5.624 35.467 1.00 67.00 206 ARG A C 1
ATOM 1649 O O . ARG A 1 206 ? -9.691 4.844 36.217 1.00 67.00 206 ARG A O 1
ATOM 1656 N N . ALA A 1 207 ? -8.837 6.887 35.781 1.00 64.62 207 ALA A N 1
ATOM 1657 C CA . ALA A 1 207 ? -9.404 7.528 36.958 1.00 64.62 207 ALA A CA 1
ATOM 1658 C C . ALA A 1 207 ? -10.932 7.596 36.802 1.00 64.62 207 ALA A C 1
ATOM 1660 O O . ALA A 1 207 ? -11.435 7.998 35.750 1.00 64.62 207 ALA A O 1
ATOM 1661 N N . ARG A 1 208 ? -11.671 7.167 37.826 1.00 66.62 208 ARG A N 1
ATOM 1662 C CA . ARG A 1 208 ? -13.124 7.338 37.915 1.00 66.62 208 ARG A CA 1
ATOM 1663 C C . ARG A 1 208 ? -13.389 8.365 39.007 1.00 66.62 208 ARG A C 1
ATOM 1665 O O . ARG A 1 208 ? -12.812 8.255 40.082 1.00 66.62 208 ARG A O 1
ATOM 1672 N N . GLY A 1 209 ? -14.197 9.373 38.696 1.00 59.28 209 GLY A N 1
ATOM 1673 C CA . GLY A 1 209 ? -14.751 10.263 39.707 1.00 59.28 209 GLY A CA 1
ATOM 1674 C C . GLY A 1 209 ? -16.017 9.630 40.259 1.00 59.28 209 GLY A C 1
ATOM 1675 O O . GLY A 1 209 ? -16.860 9.187 39.477 1.00 59.28 209 GLY A O 1
ATOM 1676 N N . ASP A 1 210 ? -16.135 9.574 41.577 1.00 60.22 210 ASP A N 1
ATOM 1677 C CA . ASP A 1 210 ? -17.409 9.255 42.206 1.00 60.22 210 ASP A CA 1
ATOM 1678 C C . ASP A 1 210 ? -18.348 10.454 42.021 1.00 60.22 210 ASP A C 1
ATOM 1680 O O . ASP A 1 210 ? -17.927 11.610 42.129 1.00 60.22 210 ASP A O 1
ATOM 1684 N N . ALA A 1 211 ? -19.607 10.186 41.669 1.00 60.31 211 ALA A N 1
ATOM 1685 C CA . ALA A 1 211 ? -20.628 11.224 41.639 1.00 60.31 211 ALA A CA 1
ATOM 1686 C C . ALA A 1 211 ? -20.840 11.716 43.078 1.00 60.31 211 ALA A C 1
ATOM 1688 O O . ALA A 1 211 ? -21.201 10.917 43.943 1.00 60.31 211 ALA A O 1
ATOM 1689 N N . ALA A 1 212 ? -20.552 12.998 43.315 1.00 58.16 212 ALA A N 1
ATOM 1690 C CA . ALA A 1 212 ? -20.880 13.686 44.560 1.00 58.16 212 ALA A CA 1
ATOM 1691 C C . ALA A 1 212 ? -22.390 13.929 44.670 1.00 58.16 212 ALA A C 1
ATOM 1693 O O . ALA A 1 212 ? -23.012 14.217 43.619 1.00 58.16 212 ALA A O 1
#